Protein AF-0000000084342382 (afdb_homodimer)

pLDDT: mean 97.68, std 2.8, range [75.56, 98.88]

Radius of gyration: 17.87 Å; Cα contacts (8 Å, |Δi|>4): 364; chains: 2; bounding box: 37×52×36 Å

Solvent-accessible surface area (backbone atoms only — not comparable to full-atom values): 9952 Å² total; per-residue (Å²): 103,70,38,36,36,38,38,36,32,24,49,32,92,91,21,60,67,47,35,50,53,45,48,67,66,46,56,70,52,30,56,82,26,48,26,44,81,77,42,81,42,43,38,59,66,88,47,91,85,44,41,43,35,41,34,34,36,37,20,57,22,65,67,23,50,53,48,48,72,64,29,66,75,51,54,73,40,46,69,53,46,61,68,8,42,66,45,73,48,79,41,45,37,58,132,102,68,38,36,36,38,37,37,32,25,49,32,92,91,20,62,69,48,36,49,53,45,45,67,66,44,57,71,51,31,56,82,26,49,24,43,78,76,41,79,43,42,39,60,63,88,46,92,86,43,42,42,35,42,34,33,36,38,20,58,22,64,66,23,49,53,46,46,72,63,29,67,75,50,54,70,40,45,68,54,45,62,67,8,42,66,46,73,48,80,41,44,37,59,131

Sequence (190 aa):
MTVRLCALLWPHDGKDTELRRYEDAVLPLLTEHGGTLVARETVTRTSPDDPLEIHVLEFRDQAGLDGYLTDPRRLALEDDRVRAIARSQVLRLRAMTVRLCALLWPHDGKDTELRRYEDAVLPLLTEHGGTLVARETVTRTSPDDPLEIHVLEFRDQAGLDGYLTDPRRLALEDDRVRAIARSQVLRLRA

Organism: Pseudonocardia thermophila (NCBI:txid1848)

Structure (mmCIF, N/CA/C/O backbone):
data_AF-0000000084342382-model_v1
#
loop_
_entity.id
_entity.type
_entity.pdbx_description
1 polymer 'DUF1330 domain-containing protein'
#
loop_
_atom_site.group_PDB
_atom_site.id
_atom_site.type_symbol
_atom_site.label_atom_id
_atom_site.label_alt_id
_atom_site.label_comp_id
_atom_site.label_asym_id
_atom_site.label_entity_id
_atom_site.label_seq_id
_atom_site.pdbx_PDB_ins_code
_atom_site.Cartn_x
_atom_site.Cartn_y
_atom_site.Cartn_z
_atom_site.occupancy
_atom_site.B_iso_or_equiv
_atom_site.auth_seq_id
_atom_site.auth_comp_id
_atom_site.auth_asym_id
_atom_site.auth_atom_id
_atom_site.pdbx_PDB_model_num
ATOM 1 N N . MET A 1 1 ? 15.438 14.43 -9.266 1 88.31 1 MET A N 1
ATOM 2 C CA . MET A 1 1 ? 14.914 13.07 -9.352 1 88.31 1 MET A CA 1
ATOM 3 C C . MET A 1 1 ? 13.586 12.953 -8.609 1 88.31 1 MET A C 1
ATOM 5 O O . MET A 1 1 ? 13.398 13.578 -7.562 1 88.31 1 MET A O 1
ATOM 9 N N . THR A 1 2 ? 12.633 12.273 -9.117 1 96.06 2 THR A N 1
ATOM 10 C CA . THR A 1 2 ? 11.289 12.156 -8.562 1 96.06 2 THR A CA 1
ATOM 11 C C . THR A 1 2 ? 11.305 11.344 -7.273 1 96.06 2 THR A C 1
ATOM 13 O O . THR A 1 2 ? 12.117 10.43 -7.121 1 96.06 2 THR A O 1
ATOM 16 N N . VAL A 1 3 ? 10.523 11.719 -6.348 1 98.19 3 VAL A N 1
ATOM 17 C CA . VAL A 1 3 ? 10.336 10.961 -5.117 1 98.19 3 VAL A CA 1
ATOM 18 C C . VAL A 1 3 ? 8.945 10.336 -5.109 1 98.19 3 VAL A C 1
ATOM 20 O O . VAL A 1 3 ? 7.938 11.039 -5.258 1 98.19 3 VAL A O 1
ATOM 23 N N . ARG A 1 4 ? 8.898 9.039 -4.938 1 98.5 4 ARG A N 1
ATOM 24 C CA . ARG A 1 4 ? 7.625 8.344 -4.801 1 98.5 4 ARG A CA 1
ATOM 25 C C . ARG A 1 4 ? 7.52 7.648 -3.445 1 98.5 4 ARG A C 1
ATOM 27 O O . ARG A 1 4 ? 8.469 7 -3 1 98.5 4 ARG A O 1
ATOM 34 N N . LEU A 1 5 ? 6.43 7.859 -2.812 1 98.69 5 LEU A N 1
ATOM 35 C CA . LEU A 1 5 ? 6.203 7.316 -1.477 1 98.69 5 LEU A CA 1
ATOM 36 C C . LEU A 1 5 ? 4.871 6.578 -1.407 1 98.69 5 LEU A C 1
ATOM 38 O O . LEU A 1 5 ? 3.934 6.91 -2.137 1 98.69 5 LEU A O 1
ATOM 42 N N . CYS A 1 6 ? 4.801 5.609 -0.583 1 98.75 6 CYS A N 1
ATOM 43 C CA . CYS A 1 6 ? 3.549 5.027 -0.112 1 98.75 6 CYS A CA 1
ATOM 44 C C . CYS A 1 6 ? 3.383 5.234 1.389 1 98.75 6 CYS A C 1
ATOM 46 O O . CYS A 1 6 ? 4.238 4.82 2.174 1 98.75 6 CYS A O 1
ATOM 48 N N . ALA A 1 7 ? 2.363 5.887 1.825 1 98.69 7 ALA A N 1
ATOM 49 C CA . ALA A 1 7 ? 2.074 6.086 3.242 1 98.69 7 ALA A CA 1
ATOM 50 C C . ALA A 1 7 ? 0.902 5.215 3.691 1 98.69 7 ALA A C 1
ATOM 52 O O . ALA A 1 7 ? -0.15 5.203 3.049 1 98.69 7 ALA A O 1
ATOM 53 N N . LEU A 1 8 ? 1.085 4.449 4.664 1 98.69 8 LEU A N 1
ATOM 54 C CA . LEU A 1 8 ? 0.031 3.719 5.359 1 98.69 8 LEU A CA 1
ATOM 55 C C . LEU A 1 8 ? -0.336 4.414 6.668 1 98.69 8 LEU A C 1
ATOM 57 O O . LEU A 1 8 ? 0.544 4.773 7.453 1 98.69 8 LEU A O 1
ATOM 61 N N . LEU A 1 9 ? -1.607 4.59 6.934 1 98.75 9 LEU A N 1
ATOM 62 C CA . LEU A 1 9 ? -2.047 5.391 8.07 1 98.75 9 LEU A CA 1
ATOM 63 C C . LEU A 1 9 ? -3.041 4.617 8.93 1 98.75 9 LEU A C 1
ATOM 65 O O . LEU A 1 9 ? -4.004 4.047 8.414 1 98.75 9 LEU A O 1
ATOM 69 N N . TRP A 1 10 ? -2.82 4.59 10.211 1 98.81 10 TRP A N 1
ATOM 70 C CA . TRP A 1 10 ? -3.721 4.031 11.219 1 98.81 10 TRP A CA 1
ATOM 71 C C . TRP A 1 10 ? -4.25 5.125 12.141 1 98.81 10 TRP A C 1
ATOM 73 O O . TRP A 1 10 ? -3.475 5.805 12.812 1 98.81 10 TRP A O 1
ATOM 83 N N . PRO A 1 11 ? -5.484 5.293 12.156 1 98.62 11 PRO A N 1
ATOM 84 C CA . PRO A 1 11 ? -6.016 6.219 13.156 1 98.62 11 PRO A CA 1
ATOM 85 C C . PRO A 1 11 ? -6.07 5.605 14.555 1 98.62 11 PRO A C 1
ATOM 87 O O . PRO A 1 11 ? -6.035 4.379 14.695 1 98.62 11 PRO A O 1
ATOM 90 N N . HIS A 1 12 ? -6.086 6.516 15.602 1 98.44 12 HIS A N 1
ATOM 91 C CA . HIS A 1 12 ? -6.539 6.047 16.906 1 98.44 12 HIS A CA 1
ATOM 92 C C . HIS A 1 12 ? -7.949 5.469 16.828 1 98.44 12 HIS A C 1
ATOM 94 O O . HIS A 1 12 ? -8.703 5.797 15.906 1 98.44 12 HIS A O 1
ATOM 100 N N . ASP A 1 13 ? -8.266 4.578 17.812 1 97.06 13 ASP A N 1
ATOM 101 C CA . ASP A 1 13 ? -9.594 3.982 17.844 1 97.06 13 ASP A CA 1
ATOM 102 C C . ASP A 1 13 ? -10.68 5.059 17.812 1 97.06 13 ASP A C 1
ATOM 104 O O . ASP A 1 13 ? -10.656 5.992 18.609 1 97.06 13 ASP A O 1
ATOM 108 N N . GLY A 1 14 ? -11.586 4.973 16.781 1 96.38 14 GLY A N 1
ATOM 109 C CA . GLY A 1 14 ? -12.734 5.859 16.688 1 96.38 14 GLY A CA 1
ATOM 110 C C . GLY A 1 14 ? -12.391 7.215 16.094 1 96.38 14 GLY A C 1
ATOM 111 O O . GLY A 1 14 ? -13.227 8.125 16.094 1 96.38 14 GLY A O 1
ATOM 112 N N . LYS A 1 15 ? -11.188 7.371 15.57 1 98.06 15 LYS A N 1
ATOM 113 C CA . LYS A 1 15 ? -10.75 8.695 15.117 1 98.06 15 LYS A CA 1
ATOM 114 C C . LYS A 1 15 ? -10.625 8.734 13.594 1 98.06 15 LYS A C 1
ATOM 116 O O . LYS A 1 15 ? -9.797 9.469 13.055 1 98.06 15 LYS A O 1
ATOM 121 N N . ASP A 1 16 ? -11.43 7.949 12.875 1 97.44 16 ASP A N 1
ATOM 122 C CA . ASP A 1 16 ? -11.406 7.918 11.414 1 97.44 16 ASP A CA 1
ATOM 123 C C . ASP A 1 16 ? -11.703 9.297 10.836 1 97.44 16 ASP A C 1
ATOM 125 O O . ASP A 1 16 ? -11.016 9.758 9.922 1 97.44 16 ASP A O 1
ATOM 129 N N . THR A 1 17 ? -12.766 9.93 11.375 1 97.94 17 THR A N 1
ATOM 130 C CA . THR A 1 17 ? -13.172 11.242 10.883 1 97.94 17 THR A CA 1
ATOM 131 C C . THR A 1 17 ? -12.078 12.281 11.117 1 97.94 17 THR A C 1
ATOM 133 O O . THR A 1 17 ? -11.812 13.117 10.258 1 97.94 17 THR A O 1
ATOM 136 N N . GLU A 1 18 ? -11.406 12.242 12.258 1 98.5 18 GLU A N 1
ATOM 137 C CA . GLU A 1 18 ? -10.336 13.172 12.57 1 98.5 18 GLU A CA 1
ATOM 138 C C . GLU A 1 18 ? -9.141 12.977 11.648 1 98.5 18 GLU A C 1
ATOM 140 O O . GLU A 1 18 ? -8.5 13.938 11.234 1 98.5 18 GLU A O 1
ATOM 145 N N . LEU A 1 19 ? -8.82 11.727 11.32 1 98.62 19 LEU A N 1
ATOM 146 C CA . LEU A 1 19 ? -7.758 11.461 10.359 1 98.62 19 LEU A CA 1
ATOM 147 C C . LEU A 1 19 ? -8.062 12.102 9.008 1 98.62 19 LEU A C 1
ATOM 149 O O . LEU A 1 19 ? -7.219 12.789 8.438 1 98.62 19 LEU A O 1
ATOM 153 N N . ARG A 1 20 ? -9.273 11.914 8.539 1 97.88 20 ARG A N 1
ATOM 154 C CA . ARG A 1 20 ? -9.648 12.453 7.242 1 97.88 20 ARG A CA 1
ATOM 155 C C . ARG A 1 20 ? -9.625 13.977 7.258 1 97.88 20 ARG A C 1
ATOM 157 O O . ARG A 1 20 ? -9.195 14.609 6.289 1 97.88 20 ARG A O 1
ATOM 164 N N . ARG A 1 21 ? -10.094 14.555 8.328 1 98.06 21 ARG A N 1
ATOM 165 C CA . ARG A 1 21 ? -10.062 16.016 8.453 1 98.06 21 ARG A CA 1
ATOM 166 C C . ARG A 1 21 ? -8.633 16.531 8.398 1 98.06 21 ARG A C 1
ATOM 168 O O . ARG A 1 21 ? -8.359 17.531 7.715 1 98.06 21 ARG A O 1
ATOM 175 N N . TYR A 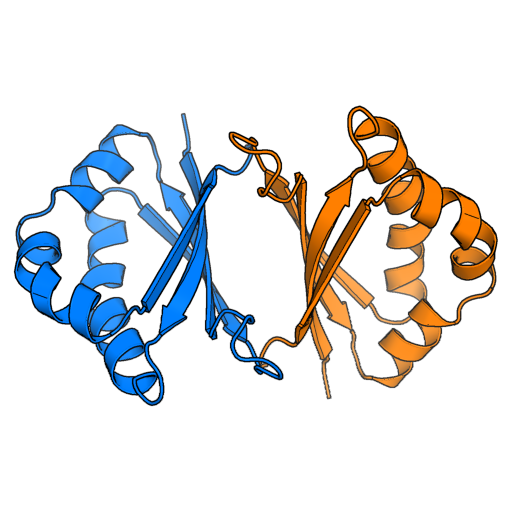1 22 ? -7.785 15.891 9.125 1 98.75 22 TYR A N 1
ATOM 176 C CA . TYR A 1 22 ? -6.379 16.281 9.078 1 98.75 22 TYR A CA 1
ATOM 177 C C . TYR A 1 22 ? -5.824 16.172 7.664 1 98.75 22 TYR A C 1
ATOM 179 O O . TYR A 1 22 ? -5.199 17.109 7.164 1 98.75 22 TYR A O 1
ATOM 187 N N . GLU A 1 23 ? -6.027 15.031 7.023 1 98.62 23 GLU A N 1
ATOM 188 C CA . GLU A 1 23 ? -5.531 14.812 5.664 1 98.62 23 GLU A CA 1
ATOM 189 C C . GLU A 1 23 ? -6.086 15.859 4.703 1 98.62 23 GLU A C 1
ATOM 191 O O . GLU A 1 23 ? -5.352 16.391 3.869 1 98.62 23 GLU A O 1
ATOM 196 N N . ASP A 1 24 ? -7.414 16.172 4.82 1 98 24 ASP A N 1
ATOM 197 C CA . ASP A 1 24 ? -8.055 17.156 3.951 1 98 24 ASP A CA 1
ATOM 198 C C . ASP A 1 24 ? -7.414 18.531 4.109 1 98 24 ASP A C 1
ATOM 200 O O . ASP A 1 24 ? -7.441 19.344 3.184 1 98 24 ASP A O 1
ATOM 204 N N . ALA A 1 25 ? -6.887 18.781 5.258 1 98.38 25 ALA A N 1
ATOM 205 C CA . ALA A 1 25 ? -6.242 20.062 5.527 1 98.38 25 ALA A CA 1
ATOM 206 C C . ALA A 1 25 ? -4.828 20.094 4.953 1 98.38 25 ALA A C 1
ATOM 208 O O . ALA A 1 25 ? -4.383 21.125 4.449 1 98.38 25 ALA A O 1
ATOM 209 N N . VAL A 1 26 ? -4.098 18.969 4.945 1 98.62 26 VAL A N 1
ATOM 210 C CA . VAL A 1 26 ? -2.67 19.031 4.656 1 98.62 26 VAL A CA 1
ATOM 211 C C . VAL A 1 26 ? -2.412 18.594 3.221 1 98.62 26 VAL A C 1
ATOM 213 O O . VAL A 1 26 ? -1.425 19 2.604 1 98.62 26 VAL A O 1
ATOM 216 N N . LEU A 1 27 ? -3.254 17.766 2.643 1 98.62 27 LEU A N 1
ATOM 217 C CA . LEU A 1 27 ? -2.971 17.172 1.34 1 98.62 27 LEU A CA 1
ATOM 218 C C . LEU A 1 27 ? -3.014 18.234 0.241 1 98.62 27 LEU A C 1
ATOM 220 O O . LEU A 1 27 ? -2.23 18.188 -0.709 1 98.62 27 LEU A O 1
ATOM 224 N N . PRO A 1 28 ? -3.883 19.266 0.316 1 98.12 28 PRO A N 1
ATOM 225 C CA . PRO A 1 28 ? -3.879 20.312 -0.718 1 98.12 28 PRO A CA 1
ATOM 226 C C . PRO A 1 28 ? -2.549 21.047 -0.801 1 98.12 28 PRO A C 1
ATOM 228 O O . PRO A 1 28 ? -2.229 21.641 -1.839 1 98.12 28 PRO A O 1
ATOM 231 N N . LEU A 1 29 ? -1.735 21.047 0.223 1 98.69 29 LEU A N 1
ATOM 232 C CA . LEU A 1 29 ? -0.444 21.734 0.238 1 98.69 29 LEU A CA 1
ATOM 233 C C . LEU A 1 29 ? 0.548 21.031 -0.684 1 98.69 29 LEU A C 1
ATOM 235 O O . LEU A 1 29 ? 1.579 21.609 -1.044 1 98.69 29 LEU A O 1
ATOM 239 N N . LEU A 1 30 ? 0.301 19.75 -1.005 1 98.75 30 LEU A N 1
ATOM 240 C CA . LEU A 1 30 ? 1.221 18.953 -1.805 1 98.75 30 LEU A CA 1
ATOM 241 C C . LEU A 1 30 ? 1.562 19.656 -3.111 1 98.75 30 LEU A C 1
ATOM 243 O O . LEU A 1 30 ? 2.736 19.781 -3.467 1 98.75 30 LEU A O 1
ATOM 247 N N . THR A 1 31 ? 0.601 20.234 -3.814 1 98.12 31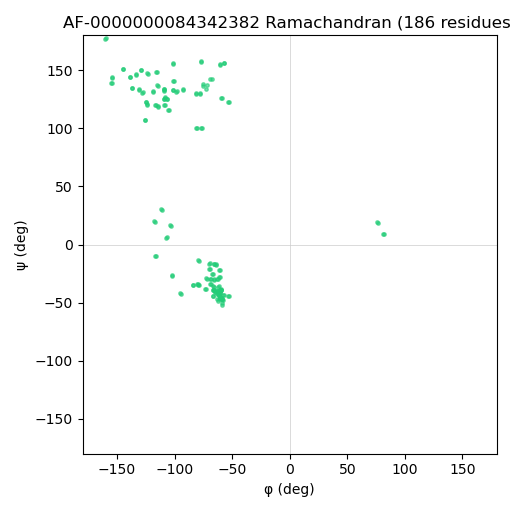 THR A N 1
ATOM 248 C CA . THR A 1 31 ? 0.792 20.781 -5.148 1 98.12 31 THR A CA 1
ATOM 249 C C . THR A 1 31 ? 1.672 22.031 -5.09 1 98.12 31 THR A C 1
ATOM 251 O O . THR A 1 31 ? 2.41 22.328 -6.031 1 98.12 31 THR A O 1
ATOM 254 N N . GLU A 1 32 ? 1.615 22.719 -4.004 1 98.38 32 GLU A N 1
ATOM 255 C CA . GLU A 1 32 ? 2.418 23.938 -3.828 1 98.38 32 GLU A CA 1
ATOM 256 C C . GLU A 1 32 ? 3.898 23.594 -3.691 1 98.38 32 GLU A C 1
ATOM 258 O O . GLU A 1 32 ? 4.754 24.469 -3.824 1 98.38 32 GLU A O 1
ATOM 263 N N . HIS A 1 33 ? 4.16 22.344 -3.416 1 98.62 33 HIS A N 1
ATOM 264 C CA . HIS A 1 33 ? 5.543 21.906 -3.223 1 98.62 33 HIS A CA 1
ATOM 265 C C . HIS A 1 33 ? 5.961 20.891 -4.281 1 98.62 33 HIS A C 1
ATOM 267 O O . HIS A 1 33 ? 6.859 20.094 -4.051 1 98.62 33 HIS A O 1
ATOM 273 N N . GLY A 1 34 ? 5.191 20.875 -5.395 1 98.12 34 GLY A N 1
ATOM 274 C CA . GLY A 1 34 ? 5.543 19.969 -6.477 1 98.12 34 GLY A CA 1
ATOM 275 C C . GLY A 1 34 ? 5.156 18.531 -6.195 1 98.12 34 GLY A C 1
ATOM 276 O O . GLY A 1 34 ? 5.758 17.594 -6.738 1 98.12 34 GLY A O 1
ATOM 277 N N . GLY A 1 35 ? 4.281 18.344 -5.277 1 98.62 35 GLY A N 1
ATOM 278 C CA . GLY A 1 35 ? 3.775 17.031 -4.945 1 98.62 35 GLY A CA 1
ATOM 279 C C . GLY A 1 35 ? 2.408 16.75 -5.539 1 98.62 35 GLY A C 1
ATOM 280 O O . GLY A 1 35 ? 1.682 17.672 -5.91 1 98.62 35 GLY A O 1
ATOM 281 N N . THR A 1 36 ? 2.145 15.484 -5.691 1 98.31 36 THR A N 1
ATOM 282 C CA . THR A 1 36 ? 0.856 15 -6.18 1 98.31 36 THR A CA 1
ATOM 283 C C . THR A 1 36 ? 0.391 13.797 -5.371 1 98.31 36 THR A C 1
ATOM 285 O O . THR A 1 36 ? 1.188 12.906 -5.059 1 98.31 36 THR A O 1
ATOM 288 N N . LEU A 1 37 ? -0.857 13.773 -4.984 1 98.5 37 LEU A N 1
ATOM 289 C CA . LEU A 1 37 ? -1.507 12.57 -4.477 1 98.5 37 LEU A CA 1
ATOM 290 C C . LEU A 1 37 ? -1.955 11.672 -5.625 1 98.5 37 LEU A C 1
ATOM 292 O O . LEU A 1 37 ? -3.004 11.898 -6.227 1 98.5 37 LEU A O 1
ATOM 296 N N . VAL A 1 38 ? -1.229 10.664 -5.922 1 97.44 38 VAL A N 1
ATOM 297 C CA . VAL A 1 38 ? -1.451 9.781 -7.059 1 97.44 38 VAL A CA 1
ATOM 298 C C . VAL A 1 38 ? -2.65 8.875 -6.781 1 97.44 38 VAL A C 1
ATOM 300 O O . VAL A 1 38 ? -3.445 8.594 -7.68 1 97.44 38 VAL A O 1
ATOM 303 N N . ALA A 1 39 ? -2.764 8.438 -5.566 1 97.12 39 ALA A N 1
ATOM 304 C CA . ALA A 1 39 ? -3.859 7.574 -5.133 1 97.12 39 ALA A CA 1
ATOM 305 C C . ALA A 1 39 ? -4.117 7.723 -3.637 1 97.12 39 ALA A C 1
ATOM 307 O O . ALA A 1 39 ? -3.176 7.828 -2.846 1 97.12 39 ALA A O 1
ATOM 308 N N . ARG A 1 40 ? -5.332 7.75 -3.273 1 97.62 40 ARG A N 1
ATOM 309 C CA . ARG A 1 40 ? -5.816 7.676 -1.9 1 97.62 40 ARG A CA 1
ATOM 310 C C . ARG A 1 40 ? -6.824 6.543 -1.737 1 97.62 40 ARG A C 1
ATOM 312 O O . ARG A 1 40 ? -7.961 6.641 -2.211 1 97.62 40 ARG A O 1
ATOM 319 N N . GLU A 1 41 ? -6.414 5.496 -1.095 1 97.75 41 GLU A N 1
ATOM 320 C CA . GLU A 1 41 ? -7.227 4.297 -0.951 1 97.75 41 GLU A CA 1
ATOM 321 C C . GLU A 1 41 ? -7.723 4.133 0.484 1 97.75 41 GLU A C 1
ATOM 323 O O . GLU A 1 41 ? -6.953 4.301 1.433 1 97.75 41 GLU A O 1
ATOM 328 N N . THR A 1 42 ? -8.992 3.863 0.589 1 98.12 42 THR A N 1
ATOM 329 C CA . THR A 1 42 ? -9.547 3.512 1.893 1 98.12 42 THR A CA 1
ATOM 330 C C . THR A 1 42 ? -9.664 1.997 2.041 1 98.12 42 THR A C 1
ATOM 332 O O . THR A 1 42 ? -10.164 1.317 1.144 1 98.12 42 THR A O 1
ATOM 335 N N . VAL A 1 43 ? -9.195 1.501 3.178 1 98.62 43 VAL A N 1
ATOM 336 C CA . VAL A 1 43 ? -9.203 0.07 3.463 1 98.62 43 VAL A CA 1
ATOM 337 C C . VAL A 1 43 ? -10.477 -0.3 4.227 1 98.62 43 VAL A C 1
ATOM 339 O O . VAL A 1 43 ? -10.883 0.416 5.141 1 98.62 43 VAL A O 1
ATOM 342 N N . THR A 1 44 ? -11.133 -1.385 3.795 1 97.5 44 THR A N 1
ATOM 343 C CA . THR A 1 44 ? -12.102 -2.062 4.648 1 97.5 44 THR A CA 1
ATOM 344 C C . THR A 1 44 ? -11.398 -2.912 5.699 1 97.5 44 THR A C 1
ATOM 346 O O . THR A 1 44 ? -11.023 -4.055 5.434 1 97.5 44 THR A O 1
ATOM 349 N N . ARG A 1 45 ? -11.336 -2.359 6.848 1 96.25 45 ARG A N 1
ATOM 350 C CA . ARG A 1 45 ? -10.523 -2.986 7.887 1 96.25 45 ARG A CA 1
ATOM 351 C C . ARG A 1 45 ? -11.227 -4.215 8.461 1 96.25 45 ARG A C 1
ATOM 353 O O . ARG A 1 45 ? -12.43 -4.18 8.734 1 96.25 45 ARG A O 1
ATOM 360 N N . THR A 1 46 ? -10.43 -5.242 8.656 1 94.5 46 THR A N 1
ATOM 361 C CA . THR A 1 46 ? -10.93 -6.434 9.336 1 94.5 46 THR A CA 1
ATOM 362 C C . THR A 1 46 ? -10.18 -6.664 10.641 1 94.5 46 THR A C 1
ATOM 364 O O . THR A 1 46 ? -10.539 -7.547 11.43 1 94.5 46 THR A O 1
ATOM 367 N N . SER A 1 47 ? -9.102 -5.914 10.844 1 93.62 47 SER A N 1
ATOM 368 C CA . SER A 1 47 ? -8.25 -5.973 12.023 1 93.62 47 SER A CA 1
ATOM 369 C C . SER A 1 47 ? -7.711 -4.594 12.383 1 93.62 47 SER A C 1
ATOM 371 O O . SER A 1 47 ? -7.484 -3.76 11.5 1 93.62 47 SER A O 1
ATOM 373 N N . PRO A 1 48 ? -7.426 -4.344 13.711 1 90.38 48 PRO A N 1
ATOM 374 C CA . PRO A 1 48 ? -6.805 -3.072 14.094 1 90.38 48 PRO A CA 1
ATOM 375 C C . PRO A 1 48 ? -5.406 -2.898 13.5 1 90.38 48 PRO A C 1
ATOM 377 O O . PRO A 1 48 ? -4.879 -1.784 13.469 1 90.38 48 PRO A O 1
ATOM 380 N N . ASP A 1 49 ? -4.84 -3.986 13.07 1 93.62 49 ASP A N 1
ATOM 381 C CA . ASP A 1 49 ? -3.502 -3.926 12.492 1 93.62 49 ASP A CA 1
ATOM 382 C C . ASP A 1 49 ? -3.551 -3.42 11.055 1 93.62 49 ASP A C 1
ATOM 384 O O . ASP A 1 49 ? -2.518 -3.074 10.477 1 93.62 49 ASP A O 1
ATOM 388 N N . ASP A 1 50 ? -4.766 -3.398 10.477 1 97.62 50 ASP A N 1
ATOM 389 C CA . ASP A 1 50 ? -4.922 -2.883 9.125 1 97.62 50 ASP A CA 1
ATOM 390 C C . ASP A 1 50 ? -4.902 -1.355 9.109 1 97.62 50 ASP A C 1
ATOM 392 O O . ASP A 1 50 ? -5.586 -0.716 9.914 1 97.62 50 ASP A O 1
ATOM 396 N N . PRO A 1 51 ? -4.07 -0.785 8.234 1 98.44 51 PRO A N 1
ATOM 397 C CA . PRO A 1 51 ? -4.25 0.66 8.078 1 98.44 51 PRO A CA 1
ATOM 398 C C . PRO A 1 51 ? -5.648 1.026 7.578 1 98.44 51 PRO A C 1
ATOM 400 O O . PRO A 1 51 ? -6.336 0.192 6.984 1 98.44 51 PRO A O 1
ATOM 403 N N . LEU A 1 52 ? -6.043 2.234 7.891 1 98.44 52 LEU A N 1
ATOM 404 C CA . LEU A 1 52 ? -7.309 2.723 7.352 1 98.44 52 LEU A CA 1
ATOM 405 C C . LEU A 1 52 ? -7.121 3.283 5.945 1 98.44 52 LEU A C 1
ATOM 407 O O . LEU A 1 52 ? -8.008 3.166 5.102 1 98.44 52 LEU A O 1
ATOM 411 N N . GLU A 1 53 ? -5.973 3.91 5.66 1 98.56 53 GLU A N 1
ATOM 412 C CA . GLU A 1 53 ? -5.723 4.551 4.375 1 98.56 53 GLU A CA 1
ATOM 413 C C . GLU A 1 53 ? -4.344 4.184 3.834 1 98.56 53 GLU A C 1
ATOM 415 O O . GLU A 1 53 ? -3.395 4.008 4.605 1 98.56 53 GLU A O 1
ATOM 420 N N . ILE A 1 54 ? -4.246 4.086 2.6 1 98.69 54 ILE A N 1
ATOM 421 C CA . ILE A 1 54 ? -3.008 3.951 1.839 1 98.69 54 ILE A CA 1
ATOM 422 C C . ILE A 1 54 ? -2.926 5.055 0.788 1 98.69 54 ILE A C 1
ATOM 424 O O . ILE A 1 54 ? -3.812 5.18 -0.06 1 98.69 54 ILE A O 1
ATOM 428 N N . HIS A 1 55 ? -1.864 5.867 0.825 1 98.56 55 HIS A N 1
ATOM 429 C CA . HIS A 1 55 ? -1.623 6.941 -0.131 1 98.56 55 HIS A CA 1
ATOM 430 C C . HIS A 1 55 ? -0.376 6.664 -0.966 1 98.56 55 HIS A C 1
ATOM 432 O O . HIS A 1 55 ? 0.641 6.211 -0.439 1 98.56 55 HIS A O 1
ATOM 438 N N . VAL A 1 56 ? -0.531 6.918 -2.197 1 98.38 56 VAL A N 1
ATOM 439 C CA . VAL A 1 56 ? 0.651 7.023 -3.045 1 98.38 56 VAL A CA 1
ATOM 440 C C . VAL A 1 56 ? 0.88 8.484 -3.432 1 98.38 56 VAL A C 1
ATOM 442 O O . VAL A 1 56 ? -0.025 9.148 -3.943 1 98.38 56 VAL A O 1
ATOM 445 N N . LEU A 1 57 ? 2.082 8.938 -3.156 1 98.62 57 LEU A N 1
ATOM 446 C CA . LEU A 1 57 ? 2.463 10.32 -3.406 1 98.62 57 LEU A CA 1
ATOM 447 C C . LEU A 1 57 ? 3.68 10.398 -4.324 1 98.62 57 LEU A C 1
ATOM 449 O O . LEU A 1 57 ? 4.547 9.523 -4.281 1 98.62 57 LEU A O 1
ATOM 453 N N . GLU A 1 58 ? 3.688 11.438 -5.113 1 98.5 58 GLU A N 1
ATOM 454 C CA . GLU A 1 58 ? 4.852 11.734 -5.945 1 98.5 58 GLU A CA 1
ATOM 455 C C . GLU A 1 58 ? 5.273 13.195 -5.801 1 98.5 58 GLU A C 1
ATOM 457 O O . GLU A 1 58 ? 4.43 14.094 -5.766 1 98.5 58 GLU A O 1
ATOM 462 N N . PHE A 1 59 ? 6.504 13.391 -5.617 1 98.62 59 PHE A N 1
ATOM 463 C CA . PHE A 1 59 ? 7.105 14.719 -5.652 1 98.62 59 PHE A CA 1
ATOM 464 C C . PHE A 1 59 ? 8.086 14.836 -6.809 1 98.62 59 PHE A C 1
ATOM 466 O O . PHE A 1 59 ? 8.766 13.867 -7.16 1 98.62 59 PHE A O 1
ATOM 473 N N . ARG A 1 60 ? 8.133 16.047 -7.285 1 98.06 60 ARG A N 1
ATOM 474 C CA . ARG A 1 60 ? 9.055 16.281 -8.383 1 98.06 60 ARG A CA 1
ATOM 475 C C . ARG A 1 60 ? 10.492 15.969 -7.973 1 98.06 60 ARG A C 1
ATOM 477 O O . ARG A 1 60 ? 11.273 15.445 -8.773 1 98.06 60 ARG A O 1
ATOM 484 N N . ASP A 1 61 ? 10.828 16.312 -6.762 1 98 61 ASP A N 1
ATOM 485 C CA . ASP A 1 61 ? 12.164 16.062 -6.234 1 98 61 ASP A CA 1
ATOM 486 C C . ASP A 1 61 ? 12.164 16.094 -4.707 1 98 61 ASP A C 1
ATOM 488 O O . ASP A 1 61 ? 11.117 16.312 -4.086 1 98 61 ASP A O 1
ATOM 492 N N . GLN A 1 62 ? 13.32 15.82 -4.141 1 98.06 62 GLN A N 1
ATOM 493 C CA . GLN A 1 62 ? 13.469 15.766 -2.691 1 98.06 62 GLN A CA 1
ATOM 494 C C . GLN A 1 62 ? 13.164 17.125 -2.057 1 98.06 62 GLN A C 1
ATOM 496 O O . GLN A 1 62 ? 12.633 17.188 -0.945 1 98.06 62 GLN A O 1
ATOM 501 N N . ALA A 1 63 ? 13.531 18.203 -2.707 1 98.5 63 ALA A N 1
ATOM 502 C CA . ALA A 1 63 ? 13.273 19.531 -2.17 1 98.5 63 ALA A CA 1
ATOM 503 C C . ALA A 1 63 ? 11.781 19.766 -1.974 1 98.5 63 ALA A C 1
ATOM 505 O O . ALA A 1 63 ? 11.367 20.406 -1.007 1 98.5 63 ALA A O 1
ATOM 506 N N . GLY A 1 64 ? 10.992 19.297 -2.904 1 98.62 64 GLY A N 1
ATOM 507 C CA . GLY A 1 64 ? 9.547 19.391 -2.764 1 98.62 64 GLY A CA 1
ATOM 508 C C . GLY A 1 64 ? 9.016 18.672 -1.535 1 98.62 64 GLY A C 1
ATOM 509 O O . GLY A 1 64 ? 8.227 19.25 -0.779 1 98.62 64 GLY A O 1
ATOM 510 N N . LEU A 1 65 ? 9.5 17.438 -1.31 1 98.75 65 LEU A N 1
ATOM 511 C CA . LEU A 1 65 ? 9.094 16.688 -0.117 1 98.75 65 LEU A CA 1
ATOM 512 C C . LEU A 1 65 ? 9.508 17.438 1.147 1 98.75 65 LEU A C 1
ATOM 514 O O . LEU A 1 65 ? 8.703 17.625 2.061 1 98.75 65 LEU A O 1
ATOM 518 N N . ASP A 1 66 ? 10.742 17.891 1.151 1 98.62 66 ASP A N 1
ATOM 519 C CA . ASP A 1 66 ? 11.242 18.609 2.318 1 98.62 66 ASP A CA 1
ATOM 520 C C . ASP A 1 66 ? 10.43 19.875 2.572 1 98.62 66 ASP A C 1
ATOM 522 O O . ASP A 1 66 ? 10.109 20.203 3.719 1 98.62 66 ASP A O 1
ATOM 526 N N . GLY A 1 67 ? 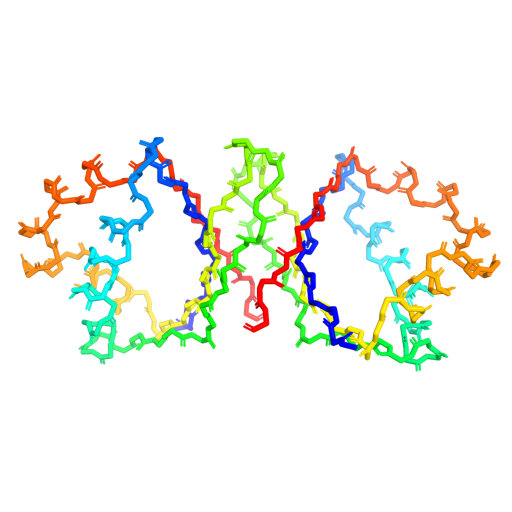10.117 20.609 1.546 1 98.75 67 GLY A N 1
ATOM 527 C CA . GLY A 1 67 ? 9.297 21.797 1.659 1 98.75 67 GLY A CA 1
ATOM 528 C C . GLY A 1 67 ? 7.906 21.516 2.201 1 98.75 67 GLY A C 1
ATOM 529 O O . GLY A 1 67 ? 7.402 22.25 3.049 1 98.75 67 GLY A O 1
ATOM 530 N N . TYR A 1 68 ? 7.332 20.438 1.733 1 98.88 68 TYR A N 1
ATOM 531 C CA . TYR A 1 68 ? 6.016 20.031 2.217 1 98.88 68 TYR A CA 1
ATOM 532 C C . TYR A 1 68 ? 6.062 19.688 3.703 1 98.88 68 TYR A C 1
ATOM 534 O O . TYR A 1 68 ? 5.211 20.141 4.473 1 98.88 68 TYR A O 1
ATOM 542 N N . LEU A 1 69 ? 7.043 18.922 4.07 1 98.38 69 LEU A N 1
ATOM 543 C CA . LEU A 1 69 ? 7.148 18.438 5.441 1 98.38 69 LEU A CA 1
ATOM 544 C C . LEU A 1 69 ? 7.438 19.594 6.402 1 98.38 69 LEU A C 1
ATOM 546 O O . LEU A 1 69 ? 7.09 19.516 7.582 1 98.38 69 LEU A O 1
ATOM 550 N N . THR A 1 70 ? 8.055 20.672 5.91 1 98.56 70 THR A N 1
ATOM 551 C CA . THR A 1 70 ? 8.438 21.781 6.785 1 98.56 70 THR A CA 1
ATOM 552 C C . THR A 1 70 ? 7.531 22.984 6.57 1 98.56 70 THR A C 1
ATOM 554 O O . THR A 1 70 ? 7.801 24.062 7.086 1 98.56 70 THR A O 1
ATOM 557 N N . ASP A 1 71 ? 6.539 22.844 5.816 1 98.75 71 ASP A N 1
ATOM 558 C CA . ASP A 1 71 ? 5.578 23.922 5.613 1 98.75 71 ASP A CA 1
ATOM 559 C C . ASP A 1 71 ? 4.926 24.328 6.934 1 98.75 71 ASP A C 1
ATOM 561 O O . ASP A 1 71 ? 4.367 23.5 7.645 1 98.75 71 ASP A O 1
ATOM 565 N N . PRO A 1 72 ? 4.961 25.641 7.305 1 98.69 72 PRO A N 1
ATOM 566 C CA . PRO A 1 72 ? 4.434 26.078 8.602 1 98.69 72 PRO A CA 1
ATOM 567 C C . PRO A 1 72 ? 2.938 25.812 8.742 1 98.69 72 PRO A C 1
ATOM 569 O O . PRO A 1 72 ? 2.445 25.609 9.859 1 98.69 72 PRO A O 1
ATOM 572 N N . ARG A 1 73 ? 2.164 25.828 7.625 1 98.81 73 ARG A N 1
ATOM 573 C CA . ARG A 1 73 ? 0.739 25.516 7.688 1 98.81 73 ARG A CA 1
ATOM 574 C C . ARG A 1 73 ? 0.512 24.062 8.07 1 98.81 73 ARG A C 1
ATOM 576 O O . ARG A 1 73 ? -0.404 23.75 8.836 1 98.81 73 ARG A O 1
ATOM 583 N N . ARG A 1 74 ? 1.332 23.094 7.555 1 98.75 74 ARG A N 1
ATOM 584 C CA . ARG A 1 74 ? 1.268 21.688 7.941 1 98.75 74 ARG A CA 1
ATOM 585 C C . ARG A 1 74 ? 1.688 21.5 9.398 1 98.75 74 ARG A C 1
ATOM 587 O O . ARG A 1 74 ? 1.012 20.812 10.156 1 98.75 74 ARG A O 1
ATOM 594 N N . LEU A 1 75 ? 2.781 22.188 9.734 1 98.69 75 LEU A N 1
ATOM 595 C CA . LEU A 1 75 ? 3.328 22.031 11.078 1 98.69 75 LEU A CA 1
ATOM 596 C C . LEU A 1 75 ? 2.361 22.578 12.125 1 98.69 75 LEU A C 1
ATOM 598 O O . LEU A 1 75 ? 2.309 22.078 13.25 1 98.69 75 LEU A O 1
ATOM 602 N N . ALA A 1 76 ? 1.604 23.531 11.812 1 98.75 76 ALA A N 1
ATOM 603 C CA . ALA A 1 76 ? 0.632 24.141 12.727 1 98.75 76 ALA A CA 1
ATOM 604 C C . ALA A 1 76 ? -0.466 23.141 13.086 1 98.75 76 ALA A C 1
ATOM 606 O O . ALA A 1 76 ? -1.188 23.328 14.07 1 98.75 76 ALA A O 1
ATOM 607 N N . LEU A 1 77 ? -0.562 22.078 12.281 1 98.69 77 LEU A N 1
ATOM 608 C CA . LEU A 1 77 ? -1.616 21.094 12.484 1 98.69 77 LEU A CA 1
ATOM 609 C C . LEU A 1 77 ? -1.062 19.828 13.148 1 98.69 77 LEU A C 1
ATOM 611 O O . LEU A 1 77 ? -1.717 18.781 13.148 1 98.69 77 LEU A O 1
ATOM 615 N N . GLU A 1 78 ? 0.099 19.906 13.734 1 98.44 78 GLU A N 1
ATOM 616 C CA . GLU A 1 78 ? 0.757 18.734 14.328 1 98.44 78 GLU A CA 1
ATOM 617 C C . GLU A 1 78 ? -0.085 18.156 15.453 1 98.44 78 GLU A C 1
ATOM 619 O O . GLU A 1 78 ? -0.168 16.922 15.594 1 98.44 78 GLU A O 1
ATOM 624 N N . ASP A 1 79 ? -0.701 19.016 16.281 1 98.44 79 ASP A N 1
ATOM 625 C CA . ASP A 1 79 ? -1.547 18.516 17.359 1 98.44 79 ASP A CA 1
ATOM 626 C C . ASP A 1 79 ? -2.711 17.688 16.812 1 98.44 79 ASP A C 1
ATOM 628 O O . ASP A 1 79 ? -3.09 16.672 17.391 1 98.44 79 ASP A O 1
ATOM 632 N N . ASP A 1 80 ? -3.303 18.141 15.664 1 98.62 80 ASP A N 1
ATOM 633 C CA . ASP A 1 80 ? -4.363 17.375 15.008 1 98.62 80 ASP A CA 1
ATOM 634 C C . ASP A 1 80 ? -3.85 16.016 14.523 1 98.62 80 ASP A C 1
ATOM 636 O O . ASP A 1 80 ? -4.531 15.008 14.68 1 98.62 80 ASP A O 1
ATOM 640 N N . ARG A 1 81 ? -2.678 16 13.953 1 98.75 81 ARG A N 1
ATOM 641 C CA . ARG A 1 81 ? -2.074 14.758 13.477 1 98.75 81 ARG A CA 1
ATOM 642 C C . ARG A 1 81 ? -1.926 13.758 14.617 1 98.75 81 ARG A C 1
ATOM 644 O O . ARG A 1 81 ? -2.334 12.602 14.492 1 98.75 81 ARG A O 1
ATOM 651 N N . VAL A 1 82 ? -1.401 14.227 15.734 1 98.5 82 VAL A N 1
ATOM 652 C CA . VAL A 1 82 ? -1.112 13.367 16.875 1 98.5 82 VAL A CA 1
ATOM 653 C C . VAL A 1 82 ? -2.416 12.836 17.469 1 98.5 82 VAL A C 1
ATOM 655 O O . VAL A 1 82 ? -2.484 11.68 17.891 1 98.5 82 VAL A O 1
ATOM 658 N N . ARG A 1 83 ? -3.432 13.641 17.453 1 98.31 83 ARG A N 1
ATOM 659 C CA . ARG A 1 83 ? -4.723 13.242 18 1 98.31 83 ARG A CA 1
ATOM 660 C C . ARG A 1 83 ? -5.41 12.219 17.094 1 98.31 83 ARG A C 1
ATOM 662 O O . ARG A 1 83 ? -6.148 11.359 17.562 1 98.31 83 ARG A O 1
ATOM 669 N N . ALA A 1 84 ? -5.145 12.289 15.844 1 98.69 84 ALA A N 1
ATOM 670 C CA . ALA A 1 84 ? -5.883 11.492 14.867 1 98.69 84 ALA A CA 1
ATOM 671 C C . ALA A 1 84 ? -5.1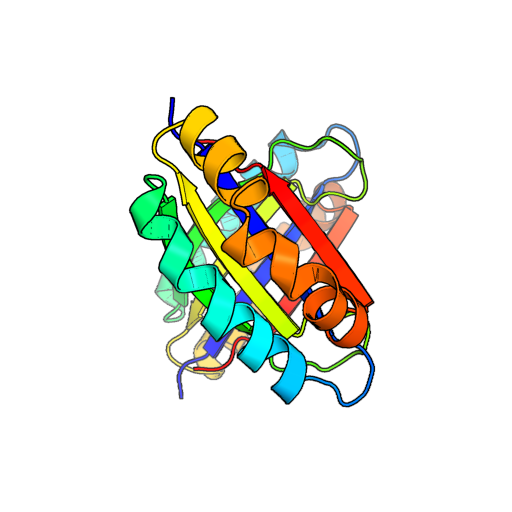48 10.188 14.555 1 98.69 84 ALA A C 1
ATOM 673 O O . ALA A 1 84 ? -5.77 9.125 14.453 1 98.69 84 ALA A O 1
ATOM 674 N N . ILE A 1 85 ? -3.824 10.234 14.391 1 98.81 85 ILE A N 1
ATOM 675 C CA . ILE A 1 85 ? -3.053 9.148 13.805 1 98.81 85 ILE A CA 1
ATOM 676 C C . ILE A 1 85 ? -2.287 8.406 14.898 1 98.81 85 ILE A C 1
ATOM 678 O O . ILE A 1 85 ? -1.406 8.977 15.539 1 98.81 85 ILE A O 1
ATOM 682 N N . ALA A 1 86 ? -2.615 7.203 15.07 1 98.69 86 ALA A N 1
ATOM 683 C CA . ALA A 1 86 ? -1.932 6.355 16.047 1 98.69 86 ALA A CA 1
ATOM 684 C C . ALA A 1 86 ? -0.603 5.848 15.492 1 98.69 86 ALA A C 1
ATOM 686 O O . ALA A 1 86 ? 0.365 5.684 16.25 1 98.69 86 ALA A O 1
ATOM 687 N N . ARG A 1 87 ? -0.553 5.582 14.227 1 98.12 87 ARG A N 1
ATOM 688 C CA . ARG A 1 87 ? 0.62 5.023 13.562 1 98.12 87 ARG A CA 1
ATOM 689 C C . ARG A 1 87 ? 0.642 5.398 12.086 1 98.12 87 ARG A C 1
ATOM 691 O O . ARG A 1 87 ? -0.41 5.508 11.453 1 98.12 87 ARG A O 1
ATOM 698 N N . SER A 1 88 ? 1.796 5.645 11.547 1 98.12 88 SER A N 1
ATOM 699 C CA . SER A 1 88 ? 2.006 5.793 10.117 1 98.12 88 SER A CA 1
ATOM 700 C C . SER A 1 88 ? 3.285 5.094 9.664 1 98.12 88 SER A C 1
ATOM 702 O O . SER A 1 88 ? 4.227 4.953 10.445 1 98.12 88 SER A O 1
ATOM 704 N N . GLN A 1 89 ? 3.275 4.535 8.531 1 97.75 89 GLN A N 1
ATOM 705 C CA . GLN A 1 89 ? 4.445 3.98 7.859 1 97.75 89 GLN A CA 1
ATOM 706 C C . GLN A 1 89 ? 4.633 4.598 6.477 1 97.75 89 GLN A C 1
ATOM 708 O O . GLN A 1 89 ? 3.715 4.582 5.652 1 97.75 89 GLN A O 1
ATOM 713 N N . VAL A 1 90 ? 5.77 5.211 6.293 1 98.06 90 VAL A N 1
ATOM 714 C CA . VAL A 1 90 ? 6.086 5.82 5.004 1 98.06 90 VAL A CA 1
ATOM 715 C C . VAL A 1 90 ? 7.184 5.016 4.309 1 98.06 90 VAL A C 1
ATOM 717 O O . VAL A 1 90 ? 8.281 4.859 4.848 1 98.06 90 VAL A O 1
ATOM 720 N N . LEU A 1 91 ? 6.824 4.539 3.154 1 98.5 91 LEU A N 1
ATOM 721 C CA . LEU A 1 91 ? 7.73 3.719 2.355 1 98.5 91 LEU A CA 1
ATOM 722 C C . LEU A 1 91 ? 8.203 4.48 1.122 1 98.5 91 LEU A C 1
ATOM 724 O O . LEU A 1 91 ? 7.41 5.141 0.449 1 98.5 91 LEU A O 1
ATOM 728 N N . ARG A 1 92 ? 9.523 4.434 0.875 1 98.06 92 ARG A N 1
ATOM 729 C CA . ARG A 1 92 ? 10.039 4.961 -0.382 1 98.06 92 ARG A CA 1
ATOM 730 C C . ARG A 1 92 ? 9.883 3.945 -1.509 1 98.06 92 ARG A C 1
ATOM 732 O O . ARG A 1 92 ? 10.211 2.768 -1.337 1 98.06 92 ARG A O 1
ATOM 739 N N . LEU A 1 93 ? 9.328 4.395 -2.625 1 98.12 93 LEU A N 1
ATOM 740 C CA . LEU A 1 93 ? 9.094 3.525 -3.773 1 98.12 93 LEU A CA 1
ATOM 741 C C . LEU A 1 93 ? 10.164 3.732 -4.836 1 98.12 93 LEU A C 1
ATOM 743 O O . LEU A 1 93 ? 10.617 4.859 -5.059 1 98.12 93 LEU A O 1
ATOM 747 N N . ARG A 1 94 ? 10.539 2.662 -5.387 1 92.62 94 ARG A N 1
ATOM 748 C CA . ARG A 1 94 ? 11.5 2.746 -6.48 1 92.62 94 ARG A CA 1
ATOM 749 C C . ARG A 1 94 ? 10.859 3.324 -7.734 1 92.62 94 ARG A C 1
ATOM 751 O O . ARG A 1 94 ? 9.695 3.053 -8.023 1 92.62 94 ARG A O 1
ATOM 758 N N . ALA A 1 95 ? 11.57 4.207 -8.406 1 75.56 95 ALA A N 1
ATOM 759 C CA . ALA A 1 95 ? 11.117 4.867 -9.633 1 75.56 95 ALA A CA 1
ATOM 760 C C . ALA A 1 95 ? 11.008 3.871 -10.781 1 75.56 95 ALA A C 1
ATOM 762 O O . ALA A 1 95 ? 11.75 2.887 -10.836 1 75.56 95 ALA A O 1
ATOM 763 N N . MET B 1 1 ? -20.047 -6.82 -8.43 1 88.44 1 MET B N 1
ATOM 764 C CA . MET B 1 1 ? -19.391 -5.672 -7.82 1 88.44 1 MET B CA 1
ATOM 765 C C . MET B 1 1 ? -17.875 -5.824 -7.883 1 88.44 1 MET B C 1
ATOM 767 O O . MET B 1 1 ? -17.344 -6.938 -7.758 1 88.44 1 MET B O 1
ATOM 771 N N . THR B 1 2 ? -17.141 -4.82 -8.172 1 96.12 2 THR B N 1
ATOM 772 C CA . THR B 1 2 ? -15.703 -4.855 -8.359 1 96.12 2 THR B CA 1
ATOM 773 C C . THR B 1 2 ? -14.984 -5.152 -7.047 1 96.12 2 THR B C 1
ATOM 775 O O . THR B 1 2 ? -15.453 -4.754 -5.977 1 96.12 2 THR B O 1
ATOM 778 N N . VAL B 1 3 ? -13.969 -5.895 -7.098 1 98.19 3 VAL B N 1
ATOM 779 C CA . VAL B 1 3 ? -13.109 -6.156 -5.945 1 98.19 3 VAL B CA 1
ATOM 780 C C . VAL B 1 3 ? -11.766 -5.453 -6.129 1 98.19 3 VAL B C 1
ATOM 782 O O . VAL B 1 3 ? -11.086 -5.656 -7.141 1 98.19 3 VAL B O 1
ATOM 785 N N . ARG B 1 4 ? -11.398 -4.652 -5.176 1 98.56 4 ARG B N 1
ATOM 786 C CA . ARG B 1 4 ? -10.094 -4.012 -5.188 1 98.56 4 ARG B CA 1
ATOM 787 C C . ARG B 1 4 ? -9.273 -4.418 -3.967 1 98.56 4 ARG B C 1
ATOM 789 O O . ARG B 1 4 ? -9.789 -4.445 -2.848 1 98.56 4 ARG B O 1
ATOM 796 N N . LEU B 1 5 ? -8.062 -4.789 -4.215 1 98.69 5 LEU B N 1
ATOM 797 C CA . LEU B 1 5 ? -7.176 -5.27 -3.164 1 98.69 5 LEU B CA 1
ATOM 798 C C . LEU B 1 5 ? -5.836 -4.535 -3.209 1 98.69 5 LEU B C 1
ATOM 800 O O . LEU B 1 5 ? -5.402 -4.094 -4.273 1 98.69 5 LEU B O 1
ATOM 804 N N . CYS B 1 6 ? -5.23 -4.406 -2.098 1 98.81 6 CYS B N 1
ATOM 805 C CA . CYS B 1 6 ? -3.814 -4.074 -1.979 1 98.81 6 CYS B CA 1
ATOM 806 C C . CYS B 1 6 ? -3.043 -5.207 -1.312 1 98.81 6 CYS B C 1
ATOM 808 O O . CYS B 1 6 ? -3.363 -5.605 -0.192 1 98.81 6 CYS B O 1
ATOM 810 N N . ALA B 1 7 ? -2.082 -5.77 -1.947 1 98.69 7 ALA B N 1
ATOM 811 C CA . ALA B 1 7 ? -1.241 -6.82 -1.381 1 98.69 7 ALA B CA 1
ATOM 812 C C . ALA B 1 7 ? 0.15 -6.289 -1.047 1 98.69 7 ALA B C 1
ATOM 814 O O . ALA B 1 7 ? 0.793 -5.652 -1.882 1 98.69 7 ALA B O 1
ATOM 815 N N . LEU B 1 8 ? 0.565 -6.438 0.123 1 98.69 8 LEU B N 1
ATOM 816 C CA . LEU B 1 8 ? 1.935 -6.195 0.562 1 98.69 8 LEU B CA 1
ATOM 817 C C . LEU B 1 8 ? 2.703 -7.504 0.696 1 98.69 8 LEU B C 1
ATOM 819 O O . LEU B 1 8 ? 2.209 -8.461 1.298 1 98.69 8 LEU B O 1
ATOM 823 N N . LEU B 1 9 ? 3.9 -7.57 0.165 1 98.75 9 LEU B N 1
ATOM 824 C CA . LEU B 1 9 ? 4.637 -8.828 0.09 1 98.75 9 LEU B CA 1
ATOM 825 C C . LEU B 1 9 ? 6.031 -8.672 0.681 1 98.75 9 LEU B C 1
ATOM 827 O O . LEU B 1 9 ? 6.754 -7.734 0.344 1 98.75 9 LEU B O 1
ATOM 831 N N . TRP B 1 10 ? 6.414 -9.57 1.545 1 98.75 10 TRP B N 1
ATOM 832 C CA . TRP B 1 10 ? 7.75 -9.695 2.115 1 98.75 10 TRP B CA 1
ATOM 833 C C . TRP B 1 10 ? 8.414 -10.992 1.676 1 98.75 10 TRP B C 1
ATOM 835 O O . TRP B 1 10 ? 7.91 -12.078 1.956 1 98.75 10 TRP B O 1
ATOM 845 N N . PRO B 1 11 ? 9.461 -10.898 1.024 1 98.62 11 PRO B N 1
ATOM 846 C CA . PRO B 1 11 ? 10.195 -12.133 0.748 1 98.62 11 PRO B CA 1
ATOM 847 C C . PRO B 1 11 ? 10.984 -12.633 1.957 1 98.62 11 PRO B C 1
ATOM 849 O O . PRO B 1 11 ? 11.25 -11.867 2.887 1 98.62 11 PRO B O 1
ATOM 852 N N . HIS B 1 12 ? 11.297 -13.984 1.945 1 98.44 12 HIS B N 1
ATOM 853 C CA . HIS B 1 12 ? 12.367 -14.445 2.826 1 98.44 12 HIS B CA 1
ATOM 854 C C . HIS B 1 12 ? 13.672 -13.711 2.549 1 98.44 12 HIS B C 1
ATOM 856 O O . HIS B 1 12 ? 13.867 -13.18 1.455 1 98.44 12 HIS B O 1
ATOM 862 N N . ASP B 1 13 ? 14.547 -13.688 3.594 1 97 13 ASP B N 1
ATOM 863 C CA . ASP B 1 13 ? 15.836 -13.023 3.428 1 97 13 ASP B CA 1
ATOM 864 C C . ASP B 1 13 ? 16.578 -13.562 2.201 1 97 13 ASP B C 1
ATOM 866 O O . ASP B 1 13 ? 16.734 -14.773 2.047 1 97 13 ASP B O 1
ATOM 870 N N . GLY B 1 14 ? 16.922 -12.633 1.268 1 96.38 14 GLY B N 1
ATOM 871 C CA . GLY B 1 14 ? 17.734 -12.977 0.104 1 96.38 14 GLY B CA 1
ATOM 872 C C . GLY B 1 14 ? 16.922 -13.594 -1.019 1 96.38 14 GLY B C 1
ATOM 873 O O . GLY B 1 14 ? 17.469 -14.062 -2.014 1 96.38 14 GLY B O 1
ATOM 874 N N . LYS B 1 15 ? 15.594 -13.578 -0.906 1 98.06 15 LYS B N 1
ATOM 875 C CA . LYS B 1 15 ? 14.766 -14.289 -1.881 1 98.06 15 LYS B CA 1
ATOM 876 C C . LYS B 1 15 ? 13.977 -13.312 -2.744 1 98.06 15 LYS B C 1
ATOM 878 O O . LYS B 1 15 ? 12.867 -13.617 -3.18 1 98.06 15 LYS B O 1
ATOM 883 N N . ASP B 1 16 ? 14.516 -12.102 -2.986 1 97.44 16 ASP B N 1
ATOM 884 C CA . ASP B 1 16 ? 13.859 -11.094 -3.809 1 97.44 16 ASP B CA 1
ATOM 885 C C . ASP B 1 16 ? 13.594 -11.625 -5.219 1 97.44 16 ASP B C 1
ATOM 887 O O . ASP B 1 16 ? 12.5 -11.453 -5.758 1 97.44 16 ASP B O 1
ATOM 891 N N . THR B 1 17 ? 14.633 -12.242 -5.805 1 97.94 17 THR B N 1
ATOM 892 C CA . THR B 1 17 ? 14.523 -12.758 -7.164 1 97.94 17 THR B CA 1
ATOM 893 C C . THR B 1 17 ? 13.477 -13.859 -7.246 1 97.94 17 THR B C 1
ATOM 895 O O . THR B 1 17 ? 12.703 -13.922 -8.203 1 97.94 17 THR B O 1
ATOM 898 N N . GLU B 1 18 ? 13.406 -14.734 -6.246 1 98.5 18 GLU B N 1
ATOM 899 C CA . GLU B 1 18 ? 12.422 -15.812 -6.223 1 98.5 18 GLU B CA 1
ATOM 900 C C . GLU B 1 18 ? 11 -15.266 -6.102 1 98.5 18 GLU B C 1
ATOM 902 O O . GLU B 1 18 ? 10.07 -15.797 -6.719 1 98.5 18 GLU B O 1
ATOM 907 N N . LEU B 1 19 ? 10.82 -14.227 -5.301 1 98.62 19 LEU B N 1
ATOM 908 C CA . LEU B 1 19 ? 9.508 -13.594 -5.207 1 98.62 19 LEU B CA 1
ATOM 909 C C . LEU B 1 19 ? 9.062 -13.07 -6.57 1 98.62 19 LEU B C 1
ATOM 911 O O . LEU B 1 19 ? 7.934 -13.328 -6.996 1 98.62 19 LEU B O 1
ATOM 915 N N . ARG B 1 20 ? 9.953 -12.398 -7.254 1 97.81 20 ARG B N 1
ATOM 916 C CA . ARG B 1 20 ? 9.602 -11.828 -8.555 1 97.81 20 ARG B CA 1
ATOM 917 C C . ARG B 1 20 ? 9.297 -12.922 -9.57 1 97.81 20 ARG B C 1
ATOM 919 O O . ARG B 1 20 ? 8.375 -12.797 -10.367 1 97.81 20 ARG B O 1
ATOM 926 N N . ARG B 1 21 ? 10.07 -13.961 -9.547 1 98.06 21 ARG B N 1
ATOM 927 C CA . ARG B 1 21 ? 9.828 -15.086 -10.445 1 98.06 21 ARG B CA 1
ATOM 928 C C . ARG B 1 21 ? 8.453 -15.695 -10.203 1 98.06 21 ARG B C 1
ATOM 930 O O . ARG B 1 21 ? 7.723 -15.984 -11.156 1 98.06 21 ARG B O 1
ATOM 937 N N . TYR B 1 22 ? 8.156 -15.891 -8.969 1 98.75 22 TYR B N 1
ATOM 938 C CA . TYR B 1 22 ? 6.828 -16.406 -8.633 1 98.75 22 TYR B CA 1
ATOM 939 C C . TYR B 1 22 ? 5.738 -15.469 -9.148 1 98.75 22 TYR B C 1
ATOM 941 O O . TYR B 1 22 ? 4.793 -15.914 -9.805 1 98.75 22 TYR B O 1
ATOM 949 N N . GLU B 1 23 ? 5.836 -14.188 -8.828 1 98.62 23 GLU B N 1
ATOM 950 C CA . GLU B 1 23 ? 4.844 -13.203 -9.258 1 98.62 23 GLU B CA 1
ATOM 951 C C . GLU B 1 23 ? 4.707 -13.188 -10.773 1 98.62 23 GLU B C 1
ATOM 953 O O . GLU B 1 23 ? 3.594 -13.141 -11.305 1 98.62 23 GLU B O 1
ATOM 958 N N . ASP B 1 24 ? 5.863 -13.234 -11.508 1 97.94 24 ASP B N 1
ATOM 959 C CA . ASP B 1 24 ? 5.855 -13.211 -12.969 1 97.94 24 ASP B CA 1
ATOM 960 C C . ASP B 1 24 ? 5.102 -14.414 -13.531 1 97.94 24 ASP B C 1
ATOM 962 O O . ASP B 1 24 ? 4.566 -14.359 -14.641 1 97.94 24 ASP B O 1
ATOM 966 N N . ALA B 1 25 ? 5.098 -15.477 -12.797 1 98.38 25 ALA B N 1
ATOM 967 C CA . ALA B 1 25 ? 4.41 -16.688 -13.227 1 98.38 25 ALA B CA 1
ATOM 968 C C . ALA B 1 25 ? 2.91 -16.594 -12.961 1 98.38 25 ALA B C 1
ATOM 970 O O . ALA B 1 25 ? 2.098 -17.062 -13.758 1 98.38 25 ALA B O 1
ATOM 971 N N . VAL B 1 26 ? 2.488 -15.93 -11.883 1 98.62 26 VAL B N 1
ATOM 972 C CA . VAL B 1 26 ? 1.097 -16.047 -11.461 1 98.62 26 VAL B CA 1
ATOM 973 C C . VAL B 1 26 ? 0.319 -14.812 -11.883 1 98.62 26 VAL B C 1
ATOM 975 O O . VAL B 1 26 ? -0.896 -14.867 -12.086 1 9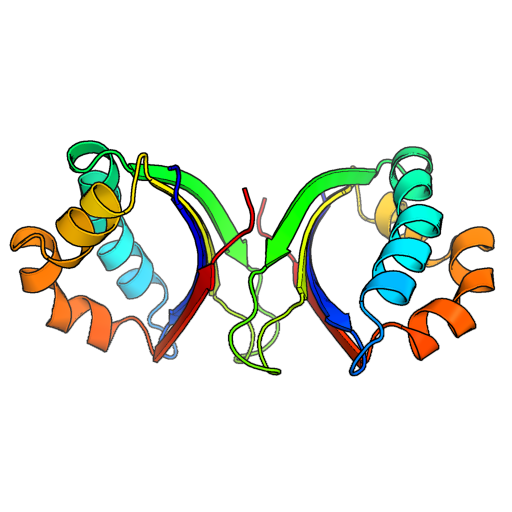8.62 26 VAL B O 1
ATOM 978 N N . LEU B 1 27 ? 0.953 -13.672 -12.039 1 98.62 27 LEU B N 1
ATOM 979 C CA . LEU B 1 27 ? 0.238 -12.422 -12.273 1 98.62 27 LEU B CA 1
ATOM 980 C C . LEU B 1 27 ? -0.412 -12.414 -13.648 1 98.62 27 LEU B C 1
ATOM 982 O O . LEU B 1 27 ? -1.51 -11.883 -13.82 1 98.62 27 LEU B O 1
ATOM 986 N N . PRO B 1 28 ? 0.191 -13.031 -14.688 1 98.12 28 PRO B N 1
ATOM 987 C CA . PRO B 1 28 ? -0.464 -13.062 -15.992 1 98.12 28 PRO B CA 1
ATOM 988 C C . PRO B 1 28 ? -1.809 -13.781 -15.969 1 98.12 28 PRO B C 1
ATOM 990 O O . PRO B 1 28 ? -2.658 -13.547 -16.828 1 98.12 28 PRO B O 1
ATOM 993 N N . LEU B 1 29 ? -2.07 -14.641 -15.008 1 98.69 29 LEU B N 1
ATOM 994 C CA . LEU B 1 29 ? -3.326 -15.375 -14.891 1 98.69 29 LEU B CA 1
ATOM 995 C C . LEU B 1 29 ? -4.469 -14.438 -14.516 1 98.69 29 LEU B C 1
ATOM 997 O O . LEU B 1 29 ? -5.641 -14.797 -14.664 1 98.69 29 LEU B O 1
ATOM 1001 N N . LEU B 1 30 ? -4.164 -13.273 -13.945 1 98.75 30 LEU B N 1
ATOM 1002 C CA . LEU B 1 30 ? -5.172 -12.336 -13.461 1 98.75 30 LEU B CA 1
ATOM 1003 C C . LEU B 1 30 ? -6.184 -12.016 -14.555 1 98.75 30 LEU B C 1
ATOM 1005 O O . LEU B 1 30 ? -7.391 -12.078 -14.328 1 98.75 30 LEU B O 1
ATOM 1009 N N . THR B 1 31 ? -5.754 -11.766 -15.789 1 98.12 31 THR B N 1
ATOM 1010 C CA . THR B 1 31 ? -6.617 -11.297 -16.859 1 98.12 31 THR B CA 1
ATOM 1011 C C . THR B 1 31 ? -7.598 -12.383 -17.281 1 98.12 31 THR B C 1
ATOM 1013 O O . THR B 1 31 ? -8.719 -12.086 -17.719 1 98.12 31 THR B O 1
ATOM 1016 N N . GLU B 1 32 ? -7.191 -13.602 -17.141 1 98.38 32 GLU B N 1
ATOM 1017 C CA . GLU B 1 32 ? -8.047 -14.727 -17.5 1 98.38 32 GLU B CA 1
ATOM 1018 C C . GLU B 1 32 ? -9.227 -14.859 -16.547 1 98.38 32 GLU B C 1
ATOM 1020 O O . GLU B 1 32 ? -10.203 -15.547 -16.844 1 98.38 32 GLU B O 1
ATOM 1025 N N . HIS B 1 33 ? -9.094 -14.188 -15.414 1 98.62 33 HIS B N 1
ATOM 1026 C CA . HIS B 1 33 ? -10.141 -14.273 -14.406 1 98.62 33 HIS B CA 1
ATOM 1027 C C . HIS B 1 33 ? -10.773 -12.914 -14.148 1 98.62 33 HIS B C 1
ATOM 1029 O O . HIS B 1 33 ? -11.305 -12.664 -13.062 1 98.62 33 HIS B O 1
ATOM 1035 N N . GLY B 1 34 ? -10.594 -12.008 -15.125 1 98.12 34 GLY B N 1
ATOM 1036 C CA . GLY B 1 34 ? -11.203 -10.695 -14.984 1 98.12 34 GLY B CA 1
ATOM 1037 C C . GLY B 1 34 ? -10.469 -9.797 -14.008 1 98.12 34 GLY B C 1
ATOM 1038 O O . GLY B 1 34 ? -11.055 -8.875 -13.438 1 98.12 34 GLY B O 1
ATOM 1039 N N . GLY B 1 35 ? -9.258 -10.133 -13.742 1 98.62 35 GLY B N 1
ATOM 1040 C CA . GLY B 1 35 ? -8.414 -9.328 -12.867 1 98.62 35 GLY B CA 1
ATOM 1041 C C . GLY B 1 35 ? -7.422 -8.469 -13.625 1 98.62 35 GLY B C 1
ATOM 1042 O O . GLY B 1 35 ? -7.121 -8.742 -14.789 1 98.62 35 GLY B O 1
ATOM 1043 N N . THR B 1 36 ? -7.02 -7.422 -12.984 1 98.31 36 THR B N 1
ATOM 1044 C CA . THR B 1 36 ? -6.016 -6.504 -13.508 1 98.31 36 THR B CA 1
ATOM 1045 C C . THR B 1 36 ? -5.023 -6.109 -12.414 1 98.31 36 THR B C 1
ATOM 1047 O O . THR B 1 36 ? -5.414 -5.844 -11.273 1 98.31 36 THR B O 1
ATOM 1050 N N . LEU B 1 37 ? -3.752 -6.117 -12.727 1 98.5 37 LEU B N 1
ATOM 1051 C CA . LEU B 1 37 ? -2.73 -5.488 -11.891 1 98.5 37 LEU B CA 1
ATOM 1052 C C . LEU B 1 37 ? -2.678 -3.984 -12.148 1 98.5 37 LEU B C 1
ATOM 1054 O O . LEU B 1 37 ? -2.07 -3.537 -13.125 1 98.5 37 LEU B O 1
ATOM 1058 N N . VAL B 1 38 ? -3.27 -3.215 -11.32 1 97.5 38 VAL B N 1
ATOM 1059 C CA . VAL B 1 38 ? -3.41 -1.771 -11.477 1 97.5 38 VAL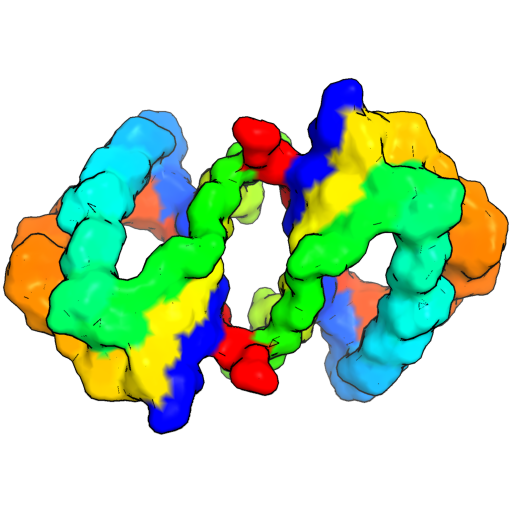 B CA 1
ATOM 1060 C C . VAL B 1 38 ? -2.066 -1.09 -11.234 1 97.5 38 VAL B C 1
ATOM 1062 O O . VAL B 1 38 ? -1.715 -0.128 -11.922 1 97.5 38 VAL B O 1
ATOM 1065 N N . ALA B 1 39 ? -1.338 -1.589 -10.281 1 97.19 39 ALA B N 1
ATOM 1066 C CA . ALA B 1 39 ? -0.024 -1.061 -9.922 1 97.19 39 ALA B CA 1
ATOM 1067 C C . ALA B 1 39 ? 0.836 -2.131 -9.258 1 97.19 39 ALA B C 1
ATOM 1069 O O . ALA B 1 39 ? 0.341 -2.922 -8.453 1 97.19 39 ALA B O 1
ATOM 1070 N N . ARG B 1 40 ? 2.057 -2.158 -9.594 1 97.62 40 ARG B N 1
ATOM 1071 C CA . ARG B 1 40 ? 3.104 -2.951 -8.961 1 97.62 40 ARG B CA 1
ATOM 1072 C C . ARG B 1 40 ? 4.273 -2.07 -8.539 1 97.62 40 ARG B C 1
ATOM 1074 O O . ARG B 1 40 ? 5.043 -1.601 -9.383 1 97.62 40 ARG B O 1
ATOM 1081 N N . GLU B 1 41 ? 4.402 -1.852 -7.254 1 97.81 41 GLU B N 1
ATOM 1082 C CA . GLU B 1 41 ? 5.414 -0.949 -6.715 1 97.81 41 GLU B CA 1
ATOM 1083 C C . GLU B 1 41 ? 6.512 -1.721 -5.988 1 97.81 41 GLU B C 1
ATOM 1085 O O . GLU B 1 41 ? 6.227 -2.65 -5.23 1 97.81 41 GLU B O 1
ATOM 1090 N N . THR B 1 42 ? 7.715 -1.343 -6.297 1 98.12 42 THR B N 1
ATOM 1091 C CA . THR B 1 42 ? 8.844 -1.878 -5.547 1 98.12 42 THR B CA 1
ATOM 1092 C C . THR B 1 42 ? 9.305 -0.887 -4.477 1 98.12 42 THR B C 1
ATOM 1094 O O . THR B 1 42 ? 9.484 0.298 -4.762 1 98.12 42 THR B O 1
ATOM 1097 N N . VAL B 1 43 ? 9.477 -1.408 -3.262 1 98.56 43 VAL B N 1
ATOM 1098 C CA . VAL B 1 43 ? 9.883 -0.59 -2.123 1 98.56 43 VAL B CA 1
ATOM 1099 C C . VAL B 1 43 ? 11.406 -0.607 -1.99 1 98.56 43 VAL B C 1
ATOM 1101 O O . VAL B 1 43 ? 12.039 -1.658 -2.125 1 98.56 43 VAL B O 1
ATOM 1104 N N . THR B 1 44 ? 12.008 0.594 -1.807 1 97.44 44 THR B N 1
ATOM 1105 C CA . THR B 1 44 ? 13.367 0.676 -1.283 1 97.44 44 THR B CA 1
ATOM 1106 C C . THR B 1 44 ? 13.383 0.423 0.222 1 97.44 44 THR B C 1
ATOM 1108 O O . THR B 1 44 ? 13.156 1.341 1.013 1 97.44 44 THR B O 1
ATOM 1111 N N . ARG B 1 45 ? 13.734 -0.765 0.551 1 96.25 45 ARG B N 1
ATOM 1112 C CA . ARG B 1 45 ? 13.602 -1.188 1.941 1 96.25 45 ARG B CA 1
ATOM 1113 C C . ARG B 1 45 ? 14.703 -0.58 2.805 1 96.25 45 ARG B C 1
ATOM 1115 O O . ARG B 1 45 ? 15.875 -0.563 2.412 1 96.25 45 ARG B O 1
ATOM 1122 N N . THR B 1 46 ? 14.273 -0.123 3.963 1 94.38 46 THR B N 1
ATOM 1123 C CA . THR B 1 46 ? 15.242 0.35 4.949 1 94.38 46 THR B CA 1
ATOM 1124 C C . THR B 1 46 ? 15.211 -0.525 6.199 1 94.38 46 THR B C 1
ATOM 1126 O O . THR B 1 46 ? 16.047 -0.376 7.086 1 94.38 46 THR B O 1
ATOM 1129 N N . SER B 1 47 ? 14.211 -1.399 6.285 1 93.56 47 SER B N 1
ATOM 1130 C CA . SER B 1 47 ? 14 -2.326 7.391 1 93.56 47 SER B CA 1
ATOM 1131 C C . SER B 1 47 ? 13.422 -3.65 6.902 1 93.56 47 SER B C 1
ATOM 1133 O O . SER B 1 47 ? 12.672 -3.682 5.922 1 93.56 47 SER B O 1
ATOM 1135 N N . PRO B 1 48 ? 13.719 -4.789 7.637 1 90.12 48 PRO B N 1
ATOM 1136 C CA . PRO B 1 48 ? 13.102 -6.066 7.266 1 90.12 48 PRO B CA 1
ATOM 1137 C C . PRO B 1 48 ? 11.578 -6.051 7.426 1 90.12 48 PRO B C 1
ATOM 1139 O O . PRO B 1 48 ? 10.891 -6.922 6.887 1 90.12 48 PRO B O 1
ATOM 1142 N N . ASP B 1 49 ? 11.102 -5.105 8.156 1 93.62 49 ASP B N 1
ATOM 1143 C CA . ASP B 1 49 ? 9.664 -5.012 8.375 1 93.62 49 ASP B CA 1
ATOM 1144 C C . ASP B 1 49 ? 8.969 -4.371 7.176 1 93.62 49 ASP B C 1
ATOM 1146 O O . ASP B 1 49 ? 7.738 -4.418 7.066 1 93.62 49 ASP B O 1
ATOM 1150 N N . ASP B 1 50 ? 9.773 -3.764 6.285 1 97.56 50 ASP B N 1
ATOM 1151 C CA . ASP B 1 50 ? 9.203 -3.174 5.074 1 97.56 50 ASP B CA 1
ATOM 1152 C C . ASP B 1 50 ? 8.891 -4.246 4.035 1 97.56 50 ASP B C 1
ATOM 1154 O O . ASP B 1 50 ? 9.719 -5.121 3.766 1 97.56 50 ASP B O 1
ATOM 1158 N N . PRO B 1 51 ? 7.668 -4.203 3.506 1 98.44 51 PRO B N 1
ATOM 1159 C CA . PRO B 1 51 ? 7.477 -5.078 2.346 1 98.44 51 PRO B CA 1
ATOM 1160 C C . PRO B 1 51 ? 8.414 -4.73 1.188 1 98.44 51 PRO B C 1
ATOM 1162 O O . PRO B 1 51 ? 8.906 -3.605 1.104 1 98.44 51 PRO B O 1
ATOM 1165 N N . LEU B 1 52 ? 8.672 -5.715 0.372 1 98.44 52 LEU B N 1
ATOM 1166 C CA . LEU B 1 52 ? 9.445 -5.453 -0.833 1 98.44 52 LEU B CA 1
ATOM 1167 C C . LEU B 1 52 ? 8.555 -4.93 -1.953 1 98.44 52 LEU B C 1
ATOM 1169 O O . LEU B 1 52 ? 8.984 -4.102 -2.758 1 98.44 52 LEU B O 1
ATOM 1173 N N . GLU B 1 53 ? 7.305 -5.406 -2.047 1 98.56 53 GLU B N 1
ATOM 1174 C CA . GLU B 1 53 ? 6.391 -5.031 -3.125 1 98.56 53 GLU B CA 1
ATOM 1175 C C . GLU B 1 53 ? 5.016 -4.668 -2.582 1 98.56 53 GLU B C 1
ATOM 1177 O O . GLU B 1 53 ? 4.559 -5.242 -1.591 1 98.56 53 GLU B O 1
ATOM 1182 N N . ILE B 1 54 ? 4.398 -3.781 -3.195 1 98.69 54 ILE B N 1
ATOM 1183 C CA . ILE B 1 54 ? 3.004 -3.404 -2.998 1 98.69 54 ILE B CA 1
ATOM 1184 C C . ILE B 1 54 ? 2.256 -3.482 -4.328 1 98.69 54 ILE B C 1
ATOM 1186 O O . ILE B 1 54 ? 2.633 -2.822 -5.301 1 98.69 54 ILE B O 1
ATOM 1190 N N . HIS B 1 55 ? 1.189 -4.27 -4.391 1 98.56 55 HIS B N 1
ATOM 1191 C CA . HIS B 1 55 ? 0.35 -4.426 -5.574 1 98.56 55 HIS B CA 1
ATOM 1192 C C . HIS B 1 55 ? -1.059 -3.898 -5.324 1 98.56 55 HIS B C 1
ATOM 1194 O O . HIS B 1 55 ? -1.631 -4.129 -4.254 1 98.56 55 HIS B O 1
ATOM 1200 N N . VAL B 1 56 ? -1.512 -3.223 -6.281 1 98.38 56 VAL B N 1
ATOM 1201 C CA . VAL B 1 56 ? -2.943 -2.945 -6.328 1 98.38 56 VAL B CA 1
ATOM 1202 C C . VAL B 1 56 ? -3.592 -3.76 -7.445 1 98.38 56 VAL B C 1
ATOM 1204 O O . VAL B 1 56 ? -3.154 -3.703 -8.602 1 98.38 56 VAL B O 1
ATOM 1207 N N . LEU B 1 57 ? -4.621 -4.492 -7.066 1 98.62 57 LEU B N 1
ATOM 1208 C CA . LEU B 1 57 ? -5.324 -5.375 -7.984 1 98.62 57 LEU B CA 1
ATOM 1209 C C . LEU B 1 57 ? -6.812 -5.035 -8.031 1 98.62 57 LEU B C 1
ATOM 1211 O O . LEU B 1 57 ? -7.387 -4.602 -7.035 1 98.62 57 LEU B O 1
ATOM 1215 N N . GLU B 1 58 ? -7.359 -5.25 -9.203 1 98.56 58 GLU B N 1
ATOM 1216 C CA . GLU B 1 58 ? -8.805 -5.117 -9.375 1 98.56 58 GLU B CA 1
ATOM 1217 C C . GLU B 1 58 ? -9.391 -6.324 -10.094 1 98.56 58 GLU B C 1
ATOM 1219 O O . GLU B 1 58 ? -8.805 -6.82 -11.062 1 98.56 58 GLU B O 1
ATOM 1224 N N . PHE B 1 59 ? -10.43 -6.82 -9.594 1 98.62 59 PHE B N 1
ATOM 1225 C CA . PHE B 1 59 ? -11.227 -7.852 -10.25 1 98.62 59 PHE B CA 1
ATOM 1226 C C . PHE B 1 59 ? -12.625 -7.336 -10.578 1 98.62 59 PHE B C 1
ATOM 1228 O O . PHE B 1 59 ? -13.188 -6.539 -9.82 1 98.62 59 PHE B O 1
ATOM 1235 N N . ARG B 1 60 ? -13.102 -7.871 -11.633 1 98.06 60 ARG B N 1
ATOM 1236 C CA . ARG B 1 60 ? -14.445 -7.473 -12.031 1 98.06 60 ARG B CA 1
ATOM 1237 C C . ARG B 1 60 ? -15.461 -7.801 -10.945 1 98.06 60 ARG B C 1
ATOM 1239 O O . ARG B 1 60 ? -16.406 -7.039 -10.719 1 98.06 60 ARG B O 1
ATOM 1246 N N . ASP B 1 61 ? -15.289 -8.938 -10.328 1 98 61 ASP B N 1
ATOM 1247 C CA . ASP B 1 61 ? -16.172 -9.367 -9.25 1 98 61 ASP B CA 1
ATOM 1248 C C . ASP B 1 61 ? -15.508 -10.43 -8.383 1 98 61 ASP B C 1
ATOM 1250 O O . ASP B 1 61 ? -14.359 -10.812 -8.625 1 98 61 ASP B O 1
ATOM 1254 N N . GLN B 1 62 ? -16.219 -10.828 -7.359 1 98.12 62 GLN B N 1
ATOM 1255 C CA . GLN B 1 62 ? -15.703 -11.805 -6.41 1 98.12 62 GLN B CA 1
ATOM 1256 C C . GLN B 1 62 ? -15.414 -13.141 -7.094 1 98.12 62 GLN B C 1
ATOM 1258 O O . GLN B 1 62 ? -14.469 -13.836 -6.727 1 98.12 62 GLN B O 1
ATOM 1263 N N . ALA B 1 63 ? -16.219 -13.523 -8.047 1 98.5 63 ALA B N 1
ATOM 1264 C CA . ALA B 1 63 ? -16.016 -14.781 -8.75 1 98.5 63 ALA B CA 1
ATOM 1265 C C . ALA B 1 63 ? -14.664 -14.797 -9.461 1 98.5 63 ALA B C 1
ATOM 1267 O O . ALA B 1 63 ? -13.992 -15.836 -9.516 1 98.5 63 ALA B O 1
ATOM 1268 N N . GLY B 1 64 ? -14.289 -13.688 -10.047 1 98.62 64 GLY B N 1
ATOM 1269 C CA . GLY B 1 64 ? -12.977 -13.586 -10.664 1 98.62 64 GLY B CA 1
ATOM 1270 C C . GLY B 1 64 ? -11.836 -13.82 -9.695 1 98.62 64 GLY B C 1
ATOM 1271 O O . GLY B 1 64 ? -10.914 -14.578 -9.992 1 98.62 64 GLY B O 1
ATOM 1272 N N . LEU B 1 65 ? -11.922 -13.172 -8.492 1 98.75 65 LEU B N 1
ATOM 1273 C CA . LEU B 1 65 ? -10.906 -13.383 -7.473 1 98.75 65 LEU B CA 1
ATOM 1274 C C . LEU B 1 65 ? -10.852 -14.852 -7.055 1 98.75 65 LEU B C 1
ATOM 1276 O O . LEU B 1 65 ? -9.781 -15.453 -7.004 1 98.75 65 LEU B O 1
ATOM 1280 N N . ASP B 1 66 ? -12.023 -15.414 -6.84 1 98.62 66 ASP B N 1
ATOM 1281 C CA . ASP B 1 66 ? -12.086 -16.812 -6.43 1 98.62 66 ASP B CA 1
ATOM 1282 C C . ASP B 1 66 ? -11.492 -17.734 -7.496 1 98.62 66 ASP B C 1
ATOM 1284 O O . ASP B 1 66 ? -10.773 -18.672 -7.18 1 98.62 66 ASP B O 1
ATOM 1288 N N . GLY B 1 67 ? -11.805 -17.484 -8.719 1 98.75 67 GLY B N 1
ATOM 1289 C CA . GLY B 1 67 ? -11.258 -18.25 -9.82 1 98.75 67 GLY B CA 1
ATOM 1290 C C . GLY B 1 67 ? -9.742 -18.156 -9.922 1 98.75 67 GLY B C 1
ATOM 1291 O O . GLY B 1 67 ? -9.07 -19.156 -10.148 1 98.75 67 GLY B O 1
ATOM 1292 N N . TYR B 1 68 ? -9.25 -16.969 -9.719 1 98.88 68 TYR B N 1
ATOM 1293 C CA . TYR B 1 68 ? -7.801 -16.75 -9.734 1 98.88 68 TYR B CA 1
ATOM 1294 C C . TYR B 1 68 ? -7.125 -17.547 -8.625 1 98.88 68 TYR B C 1
ATOM 1296 O O . TYR B 1 68 ? -6.125 -18.219 -8.852 1 98.88 68 TYR B O 1
ATOM 1304 N N . LEU B 1 69 ? -7.684 -17.422 -7.441 1 98.38 69 LEU B N 1
ATOM 1305 C CA . LEU B 1 69 ? -7.082 -18.031 -6.266 1 98.38 69 LEU B CA 1
ATOM 1306 C C . LEU B 1 69 ? -7.133 -19.562 -6.359 1 98.38 69 LEU B C 1
ATOM 1308 O O . LEU B 1 69 ? -6.293 -20.25 -5.777 1 98.38 69 LEU B O 1
ATOM 1312 N N . THR B 1 70 ? -8.094 -20.109 -7.125 1 98.56 70 THR B N 1
ATOM 1313 C CA . THR B 1 70 ? -8.258 -21.562 -7.195 1 98.56 70 THR B CA 1
ATOM 1314 C C . THR B 1 70 ? -7.777 -22.094 -8.539 1 98.56 70 THR B C 1
ATOM 1316 O O . THR B 1 70 ? -7.988 -23.266 -8.859 1 98.56 70 THR B O 1
ATOM 1319 N N . ASP B 1 71 ? -7.223 -21.297 -9.328 1 98.75 71 ASP B N 1
ATOM 1320 C CA . ASP B 1 71 ? -6.668 -21.734 -10.602 1 98.75 71 ASP B CA 1
ATOM 1321 C C . ASP B 1 71 ? -5.594 -22.797 -10.398 1 98.75 71 ASP B C 1
ATOM 1323 O O . ASP B 1 71 ? -4.633 -22.578 -9.656 1 98.75 71 ASP B O 1
ATOM 1327 N N . PRO B 1 72 ? -5.703 -23.984 -11.055 1 98.75 72 PRO B N 1
ATOM 1328 C CA . PRO B 1 72 ? -4.75 -25.062 -10.82 1 98.75 72 PRO B CA 1
ATOM 1329 C C . PRO B 1 72 ? -3.322 -24.688 -11.219 1 98.75 72 PRO B C 1
ATOM 1331 O O . PRO B 1 72 ? -2.363 -25.219 -10.641 1 98.75 72 PRO B O 1
ATOM 1334 N N . ARG B 1 73 ? -3.131 -23.797 -12.227 1 98.75 73 ARG B N 1
ATOM 1335 C CA . ARG B 1 73 ? -1.793 -23.359 -12.609 1 98.75 73 ARG B CA 1
ATOM 1336 C C . ARG B 1 73 ? -1.149 -22.547 -11.492 1 98.75 73 ARG B C 1
ATOM 1338 O O . ARG B 1 73 ? 0.049 -22.672 -11.234 1 98.75 73 ARG B O 1
ATOM 1345 N N . ARG B 1 74 ? -1.914 -21.656 -10.773 1 98.69 74 ARG B N 1
ATOM 1346 C CA . ARG B 1 74 ? -1.421 -20.906 -9.625 1 98.69 74 ARG B CA 1
ATOM 1347 C C . ARG B 1 74 ? -1.112 -21.844 -8.453 1 98.69 74 ARG B C 1
ATOM 1349 O O . ARG B 1 74 ? -0.053 -21.75 -7.836 1 98.69 74 ARG B O 1
ATOM 1356 N N . LEU B 1 75 ? -2.051 -22.766 -8.234 1 98.62 75 LEU B N 1
ATOM 1357 C CA . LEU B 1 75 ? -1.908 -23.672 -7.109 1 98.62 75 LEU B CA 1
ATOM 1358 C C . LEU B 1 75 ? -0.702 -24.594 -7.297 1 98.62 75 LEU B C 1
ATOM 1360 O O . LEU B 1 75 ? -0.062 -24.984 -6.32 1 98.62 75 LEU B O 1
ATOM 1364 N N . ALA B 1 76 ? -0.363 -24.906 -8.461 1 98.75 76 ALA B N 1
ATOM 1365 C CA . ALA B 1 76 ? 0.78 -25.766 -8.758 1 98.75 76 ALA B CA 1
ATOM 1366 C C . ALA B 1 76 ? 2.09 -25.094 -8.359 1 98.75 76 ALA B C 1
ATOM 1368 O O . ALA B 1 76 ? 3.123 -25.766 -8.227 1 98.75 76 ALA B O 1
ATOM 1369 N N . LEU B 1 77 ? 2.014 -23.781 -8.156 1 98.69 77 LEU B N 1
ATOM 1370 C CA . LEU B 1 77 ? 3.217 -23.016 -7.832 1 98.69 77 LEU B CA 1
ATOM 1371 C C . LEU B 1 77 ? 3.266 -22.688 -6.344 1 98.69 77 LEU B C 1
ATOM 1373 O O . LEU B 1 77 ? 4.043 -21.828 -5.922 1 98.69 77 LEU B O 1
ATOM 1377 N N . GLU B 1 78 ? 2.496 -23.344 -5.547 1 98.44 78 GLU B N 1
ATOM 1378 C CA . GLU B 1 78 ? 2.408 -23.062 -4.117 1 98.44 78 GLU B CA 1
ATOM 1379 C C . GLU B 1 78 ? 3.76 -23.25 -3.432 1 98.44 78 GLU B C 1
ATOM 1381 O O . GLU B 1 78 ? 4.129 -22.469 -2.551 1 98.44 78 GLU B O 1
ATOM 1386 N N . ASP B 1 79 ? 4.5 -24.312 -3.797 1 98.44 79 ASP B N 1
ATOM 1387 C CA . ASP B 1 79 ? 5.816 -24.531 -3.203 1 98.44 79 ASP B CA 1
ATOM 1388 C C . ASP B 1 79 ? 6.746 -23.344 -3.48 1 98.44 79 ASP B C 1
ATOM 1390 O O . ASP B 1 79 ? 7.527 -22.953 -2.613 1 98.44 79 ASP B O 1
ATOM 1394 N N . ASP B 1 80 ? 6.68 -22.766 -4.711 1 98.62 80 ASP B N 1
ATOM 1395 C CA . ASP B 1 80 ? 7.461 -21.578 -5.051 1 98.62 80 ASP B CA 1
ATOM 1396 C C . ASP B 1 80 ? 7.059 -20.391 -4.18 1 98.62 80 ASP B C 1
ATOM 1398 O O . ASP B 1 80 ? 7.914 -19.641 -3.703 1 98.62 80 ASP B O 1
ATOM 1402 N N . ARG B 1 81 ? 5.773 -20.219 -3.979 1 98.75 81 ARG B N 1
ATOM 1403 C CA . ARG B 1 81 ? 5.273 -19.125 -3.141 1 98.75 81 ARG B CA 1
ATOM 1404 C C . ARG B 1 81 ? 5.84 -19.219 -1.729 1 98.75 81 ARG B C 1
ATOM 1406 O O . ARG B 1 81 ? 6.363 -18.234 -1.196 1 98.75 81 ARG B O 1
ATOM 1413 N N . VAL B 1 82 ? 5.785 -20.406 -1.165 1 98.5 82 VAL B N 1
ATOM 1414 C CA . VAL B 1 82 ? 6.203 -20.641 0.214 1 98.5 82 VAL B CA 1
ATOM 1415 C C . VAL B 1 82 ? 7.707 -20.406 0.342 1 98.5 82 VAL B C 1
ATOM 1417 O O . VAL B 1 82 ? 8.18 -19.875 1.348 1 98.5 82 VAL B O 1
ATOM 1420 N N . ARG B 1 83 ? 8.438 -20.766 -0.667 1 98.31 83 ARG B N 1
ATOM 1421 C CA . ARG B 1 83 ? 9.891 -20.609 -0.65 1 98.31 83 ARG B CA 1
ATOM 1422 C C . ARG B 1 83 ? 10.281 -19.156 -0.79 1 98.31 83 ARG B C 1
ATOM 1424 O O . ARG B 1 83 ? 11.312 -18.719 -0.256 1 98.31 83 ARG B O 1
ATOM 1431 N N . ALA B 1 84 ? 9.484 -18.406 -1.437 1 98.69 84 ALA B N 1
ATOM 1432 C CA . ALA B 1 84 ? 9.852 -17.031 -1.791 1 98.69 84 ALA B CA 1
ATOM 1433 C C . ALA B 1 84 ? 9.312 -16.031 -0.765 1 98.69 84 ALA B C 1
ATOM 1435 O O . ALA B 1 84 ? 10.016 -15.094 -0.381 1 98.69 84 ALA B O 1
ATOM 1436 N N . ILE B 1 85 ? 8.07 -16.219 -0.302 1 98.81 85 ILE B N 1
ATOM 1437 C CA . ILE B 1 85 ? 7.34 -15.195 0.437 1 98.81 85 ILE B CA 1
ATOM 1438 C C . ILE B 1 85 ? 7.293 -15.57 1.918 1 98.81 85 ILE B C 1
ATOM 1440 O O . ILE B 1 85 ? 6.695 -16.578 2.293 1 98.81 85 ILE B O 1
ATOM 1444 N N . ALA B 1 86 ? 7.895 -14.773 2.689 1 98.69 86 ALA B N 1
ATOM 1445 C CA . ALA B 1 86 ? 7.883 -14.977 4.137 1 98.69 86 ALA B CA 1
ATOM 1446 C C . ALA B 1 86 ? 6.57 -14.492 4.746 1 98.69 86 ALA B C 1
ATOM 1448 O O . ALA B 1 86 ? 6.082 -15.07 5.719 1 98.69 86 ALA B O 1
ATOM 1449 N N . ARG B 1 87 ? 6.012 -13.445 4.215 1 98.12 87 ARG B N 1
ATOM 1450 C CA . ARG B 1 87 ? 4.789 -12.828 4.723 1 98.12 87 ARG B CA 1
ATOM 1451 C C . ARG B 1 87 ? 4.047 -12.086 3.613 1 98.12 87 ARG B C 1
ATOM 1453 O O . ARG B 1 87 ? 4.668 -11.539 2.703 1 98.12 87 ARG B O 1
ATOM 1460 N N . SER B 1 88 ? 2.756 -12.117 3.654 1 98.12 88 SER B N 1
ATOM 1461 C CA . SER B 1 88 ? 1.911 -11.281 2.805 1 98.12 88 SER B CA 1
ATOM 1462 C C . SER B 1 88 ? 0.725 -10.719 3.582 1 98.12 88 SER B C 1
ATOM 1464 O O . SER B 1 88 ? 0.271 -11.328 4.555 1 98.12 88 SER B O 1
ATOM 1466 N N . GLN B 1 89 ? 0.336 -9.547 3.303 1 97.81 89 GLN B N 1
ATOM 1467 C CA . GLN B 1 89 ? -0.881 -8.914 3.807 1 97.81 89 GLN B CA 1
ATOM 1468 C C . GLN B 1 89 ? -1.772 -8.445 2.66 1 97.81 89 GLN B C 1
ATOM 1470 O O . GLN B 1 89 ? -1.33 -7.695 1.791 1 97.81 89 GLN B O 1
ATOM 1475 N N . VAL B 1 90 ? -2.969 -8.984 2.625 1 98.06 90 VAL B N 1
ATOM 1476 C CA . VAL B 1 90 ? -3.93 -8.594 1.597 1 98.06 90 VAL B CA 1
ATOM 1477 C C . VAL B 1 90 ? -5.047 -7.762 2.221 1 98.06 90 VAL B C 1
ATOM 1479 O O . VAL B 1 90 ? -5.746 -8.227 3.125 1 98.06 90 VAL B O 1
ATOM 1482 N N . LEU B 1 91 ? -5.152 -6.566 1.718 1 98.56 91 LEU B N 1
ATOM 1483 C CA . LEU B 1 91 ? -6.145 -5.617 2.209 1 98.56 91 LEU B CA 1
ATOM 1484 C C . LEU B 1 91 ? -7.254 -5.406 1.181 1 98.56 91 LEU B C 1
ATOM 1486 O O . LEU B 1 91 ? -6.98 -5.281 -0.016 1 98.56 91 LEU B O 1
ATOM 1490 N N . ARG B 1 92 ? -8.508 -5.445 1.641 1 98.12 92 ARG B N 1
ATOM 1491 C CA . ARG B 1 92 ? -9.617 -5.059 0.776 1 98.12 92 ARG B CA 1
ATOM 1492 C C . ARG B 1 92 ? -9.781 -3.545 0.737 1 98.12 92 ARG B C 1
ATOM 1494 O O . ARG B 1 92 ? -9.766 -2.887 1.778 1 98.12 92 ARG B O 1
ATOM 1501 N N . LEU B 1 93 ? -9.859 -3.012 -0.477 1 98.12 93 LEU B N 1
ATOM 1502 C CA . LEU B 1 93 ? -10 -1.572 -0.665 1 98.12 93 LEU B CA 1
ATOM 1503 C C . LEU B 1 93 ? -11.453 -1.202 -0.953 1 98.12 93 LEU B C 1
ATOM 1505 O O . LEU B 1 93 ? -12.156 -1.934 -1.651 1 98.12 93 LEU B O 1
ATOM 1509 N N . ARG B 1 94 ? -11.828 -0.142 -0.39 1 92.5 94 ARG B N 1
ATOM 1510 C CA . ARG B 1 94 ? -13.18 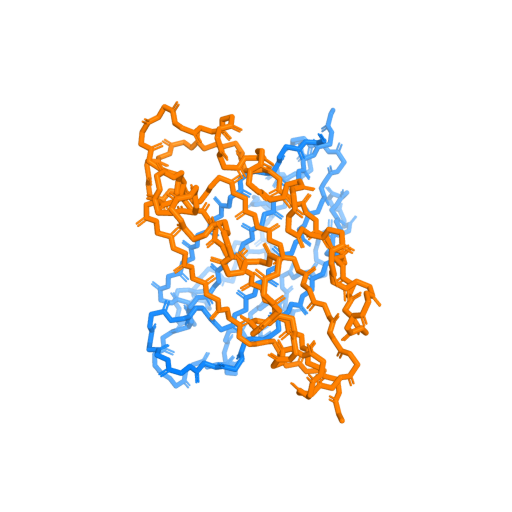0.354 -0.663 1 92.5 94 ARG B CA 1
ATOM 1511 C C . ARG B 1 94 ? -13.273 0.928 -2.072 1 92.5 94 ARG B C 1
ATOM 1513 O O . ARG B 1 94 ? -12.336 1.562 -2.557 1 92.5 94 ARG B O 1
ATOM 1520 N N . ALA B 1 95 ? -14.344 0.556 -2.807 1 76.25 95 ALA B N 1
ATOM 1521 C CA . ALA B 1 95 ? -14.602 0.994 -4.176 1 76.25 95 ALA B CA 1
ATOM 1522 C C . ALA B 1 95 ? -14.828 2.502 -4.234 1 76.25 95 ALA B C 1
ATOM 1524 O O . ALA B 1 95 ? -15.297 3.105 -3.271 1 76.25 95 ALA B O 1
#

Nearest PDB structures (foldseek):
  3lo3-assembly2_C  TM=7.617E-01  e=2.177E-06  Colwellia psychrerythraea 34H
  2qyc-assembly1_A  TM=7.157E-01  e=1.737E-05  Bordetella bronchiseptica RB50
  3bgu-assembly1_A  TM=7.486E-01  e=6.631E-05  Thermobifida fusca YX
  2ifx-assembly1_B  TM=6.292E-01  e=9.505E-06  Cupriavidus necator
  5b0d-assembly1_B  TM=7.663E-01  e=6.048E-04  Cannabis sativa

Secondary structure (DSSP, 8-state):
--EEEEEEEEEPTT-HHHHHHHHHHHGGGGGGGTEEEEEEEEB--SSTTS-SEEEEEEESSHHHHHHHHT-HHHHTTHHHHHHHEEEEEEEEEP-/--EEEEEEEEEPTT-HHHHHHHHHHHGGGGG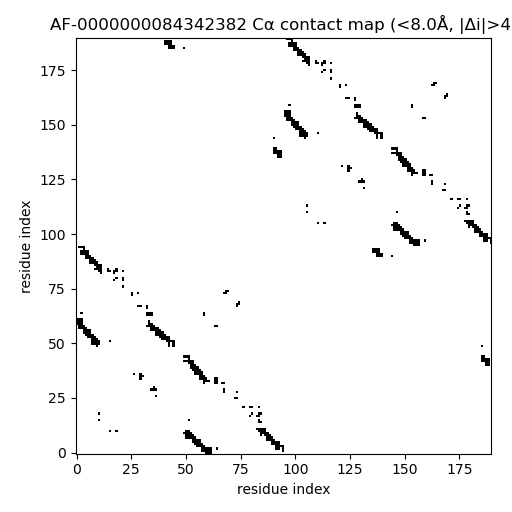GGTEEEEEEEEB--SSTTS-SEEEEEEESSHHHHHHHHT-HHHHTTHHHHHHHEEEEEEEEEP-

Foldseek 3Di:
DKWKKKKFFAWDVPQPVLQVVLCVQQVVCLVVLQKDFPDWDADPDPDSVHGGIMTMMMHPDPRSVVCSVPPVSNVVCVVSCVNTTPDMDMGTDDD/DKWKKKKFFAWDVPQPVLQVVLCVQQVVCLVVLQKDFPDWDADPDPDSVHGGIMTMMMHPDPRSVVCSVPPVSNVVCVVSCVNTTPDMDMGTDDD